Protein AF-A0A1X0QI40-F1 (afdb_monomer_lite)

Structure (mmCIF, N/CA/C/O backbone):
data_AF-A0A1X0QI40-F1
#
_entry.id   AF-A0A1X0QI40-F1
#
loop_
_atom_site.group_PDB
_atom_site.id
_atom_site.type_symbol
_atom_site.label_atom_id
_atom_site.label_alt_id
_atom_site.label_comp_id
_atom_site.label_asym_id
_atom_site.label_entity_id
_atom_site.label_seq_id
_atom_site.pdbx_PDB_ins_code
_atom_site.Cartn_x
_atom_site.Cartn_y
_atom_site.Cartn_z
_atom_site.occupancy
_atom_site.B_iso_or_equiv
_atom_site.auth_seq_id
_atom_site.auth_comp_id
_atom_site.auth_asym_id
_atom_site.auth_atom_id
_atom_site.pdbx_PDB_model_num
ATOM 1 N N . MET A 1 1 ? 35.769 5.465 10.165 1.00 66.44 1 MET A N 1
ATOM 2 C CA . MET A 1 1 ? 35.227 6.789 9.777 1.00 66.44 1 MET A CA 1
ATOM 3 C C . MET A 1 1 ? 34.980 6.889 8.268 1.00 66.44 1 MET A C 1
ATOM 5 O O . MET A 1 1 ? 33.837 7.077 7.880 1.00 66.44 1 MET A O 1
ATOM 9 N N . LEU A 1 2 ? 35.985 6.637 7.415 1.00 62.91 2 LEU A N 1
ATOM 10 C CA . LEU A 1 2 ? 35.843 6.664 5.946 1.00 62.91 2 LEU A CA 1
ATOM 11 C C . LEU A 1 2 ? 34.849 5.619 5.388 1.00 62.91 2 LEU A C 1
ATOM 13 O O . LEU A 1 2 ? 34.075 5.914 4.486 1.00 62.91 2 LEU A O 1
ATOM 17 N N . GLY A 1 3 ? 34.831 4.404 5.951 1.00 69.38 3 GLY A N 1
ATOM 18 C CA . GLY A 1 3 ? 33.911 3.337 5.527 1.00 69.38 3 GLY A CA 1
ATOM 19 C C . GLY A 1 3 ? 32.434 3.652 5.795 1.00 69.38 3 GLY A C 1
ATOM 20 O O . GLY A 1 3 ? 31.580 3.344 4.969 1.00 69.38 3 GLY A O 1
ATOM 21 N N . GLU A 1 4 ? 32.142 4.337 6.903 1.00 65.19 4 GLU A N 1
ATOM 22 C CA . GLU A 1 4 ? 30.790 4.797 7.248 1.00 65.19 4 GLU A CA 1
ATOM 23 C C . GLU A 1 4 ? 30.329 5.885 6.265 1.00 65.19 4 GLU A C 1
ATOM 25 O O . GLU A 1 4 ? 29.226 5.818 5.730 1.00 65.19 4 GLU A O 1
ATOM 30 N N . GLN A 1 5 ? 31.216 6.834 5.940 1.00 66.50 5 GLN A N 1
ATOM 31 C CA . GLN A 1 5 ? 30.963 7.888 4.954 1.00 66.50 5 GLN A CA 1
ATOM 32 C C . GLN A 1 5 ? 30.782 7.324 3.538 1.00 66.50 5 GLN A C 1
ATOM 34 O O . GLN A 1 5 ? 29.842 7.703 2.849 1.00 66.50 5 GLN A O 1
ATOM 39 N N . LEU A 1 6 ? 31.608 6.362 3.115 1.00 71.62 6 LEU A N 1
ATOM 40 C CA . LEU A 1 6 ? 31.451 5.665 1.833 1.00 71.62 6 LEU A CA 1
ATOM 41 C C . LEU A 1 6 ? 30.152 4.853 1.774 1.00 71.62 6 LEU A C 1
ATOM 43 O O . LEU A 1 6 ? 29.499 4.823 0.732 1.00 71.62 6 LEU A O 1
ATOM 47 N N . ARG A 1 7 ? 29.739 4.228 2.885 1.00 65.62 7 ARG A N 1
ATOM 48 C CA . ARG A 1 7 ? 28.447 3.537 2.994 1.00 65.62 7 ARG A CA 1
ATOM 49 C C . ARG A 1 7 ? 27.289 4.520 2.846 1.00 65.62 7 ARG A C 1
ATOM 51 O O . ARG A 1 7 ? 26.380 4.249 2.068 1.00 65.62 7 ARG A O 1
ATOM 58 N N . LEU A 1 8 ? 27.342 5.664 3.526 1.00 63.28 8 LEU A N 1
ATOM 59 C CA . LEU A 1 8 ? 26.334 6.721 3.416 1.00 63.28 8 LEU A CA 1
ATOM 60 C C . LEU A 1 8 ? 26.288 7.324 2.006 1.00 63.28 8 LEU A C 1
ATOM 62 O O . LEU A 1 8 ? 25.198 7.498 1.478 1.00 63.28 8 LEU A O 1
ATOM 66 N N . ILE A 1 9 ? 27.435 7.539 1.352 1.00 66.06 9 ILE A N 1
ATOM 67 C CA . ILE A 1 9 ? 27.518 7.991 -0.049 1.00 66.06 9 ILE A CA 1
ATOM 68 C C . ILE A 1 9 ? 26.959 6.933 -1.013 1.00 66.06 9 ILE A C 1
ATOM 70 O O . ILE A 1 9 ? 26.284 7.263 -1.983 1.00 66.06 9 ILE A O 1
ATOM 74 N N . LYS A 1 10 ? 27.203 5.643 -0.762 1.00 62.44 10 LYS A N 1
ATOM 75 C CA . LYS A 1 10 ? 26.651 4.541 -1.567 1.00 62.44 10 LYS A CA 1
ATOM 76 C C . LYS A 1 10 ? 25.138 4.390 -1.381 1.00 62.44 10 LYS A C 1
ATOM 78 O O . LYS A 1 10 ? 24.454 4.015 -2.327 1.00 62.44 10 LYS A O 1
ATOM 83 N N . LEU A 1 11 ? 24.627 4.682 -0.185 1.00 56.06 11 LEU A N 1
ATOM 84 C CA . LEU A 1 11 ? 23.195 4.704 0.121 1.00 56.06 11 LEU A CA 1
ATOM 85 C C . LEU A 1 11 ? 22.504 5.963 -0.430 1.00 56.06 11 LEU A C 1
ATOM 87 O O . LEU A 1 11 ? 21.361 5.870 -0.866 1.00 56.06 11 LEU A O 1
ATOM 91 N N . SER A 1 12 ? 23.191 7.113 -0.448 1.00 53.22 12 SER A N 1
ATOM 92 C CA . SER A 1 12 ? 22.663 8.392 -0.944 1.00 53.22 12 SER A CA 1
ATOM 93 C C . SER A 1 12 ? 22.796 8.576 -2.456 1.00 53.22 12 SER A C 1
ATOM 95 O O . SER A 1 12 ? 22.048 9.355 -3.046 1.00 53.22 12 SER A O 1
ATOM 97 N N . ARG A 1 13 ? 23.710 7.851 -3.118 1.00 55.53 13 ARG A N 1
ATOM 98 C CA . ARG A 1 13 ? 23.816 7.822 -4.582 1.00 55.53 13 ARG A CA 1
ATOM 99 C C . ARG A 1 13 ? 22.581 7.159 -5.183 1.00 55.53 13 ARG A C 1
ATOM 101 O O . ARG A 1 13 ? 22.540 5.946 -5.378 1.00 55.53 13 ARG A O 1
ATOM 108 N N . GLN A 1 14 ? 21.602 7.984 -5.544 1.00 53.31 14 GLN A N 1
ATOM 109 C CA . GLN A 1 14 ? 20.459 7.539 -6.328 1.00 53.31 14 GLN A CA 1
ATOM 110 C C . GLN A 1 14 ? 20.789 7.247 -7.798 1.00 53.31 14 GLN A C 1
ATOM 112 O O . GLN A 1 14 ? 20.007 6.487 -8.345 1.00 53.31 14 GLN A O 1
ATOM 117 N N . THR A 1 15 ? 21.927 7.698 -8.380 1.00 51.56 15 THR A N 1
ATOM 118 C CA . THR A 1 15 ? 22.672 7.057 -9.513 1.00 51.56 15 THR A CA 1
ATOM 119 C C . THR A 1 15 ? 23.693 7.978 -10.206 1.00 51.56 15 THR A C 1
ATOM 121 O O . THR A 1 15 ? 23.401 9.139 -10.448 1.00 51.56 15 THR A O 1
ATOM 124 N N . HIS A 1 16 ? 24.816 7.403 -10.665 1.00 43.59 16 HIS A N 1
ATOM 125 C CA . HIS A 1 16 ? 25.575 7.846 -11.859 1.00 43.59 16 HIS A CA 1
ATOM 126 C C . HIS A 1 16 ? 25.962 6.660 -12.776 1.00 43.59 16 HIS A C 1
ATOM 128 O O . HIS A 1 16 ? 26.777 6.810 -13.680 1.00 43.59 16 HIS A O 1
ATOM 134 N N . LEU A 1 17 ? 25.419 5.459 -12.543 1.00 44.88 17 LEU A N 1
ATOM 135 C CA . LEU A 1 17 ? 25.698 4.284 -13.372 1.00 44.88 17 LEU A CA 1
ATOM 136 C C . LEU A 1 17 ? 24.504 4.050 -14.296 1.00 44.88 17 LEU A C 1
ATOM 138 O O . LEU A 1 17 ? 23.395 3.843 -13.815 1.00 44.88 17 LEU A O 1
ATOM 142 N N . VAL A 1 18 ? 24.764 4.100 -15.603 1.00 47.62 18 VAL A N 1
ATOM 143 C CA . VAL A 1 18 ? 23.792 4.031 -16.713 1.00 47.62 18 VAL A CA 1
ATOM 144 C C . VAL A 1 18 ? 23.003 2.709 -16.745 1.00 47.62 18 VAL A C 1
ATOM 146 O O . VAL A 1 18 ? 21.940 2.641 -17.347 1.00 47.62 18 VAL A O 1
ATOM 149 N N . HIS A 1 19 ? 23.460 1.675 -16.031 1.00 52.06 19 HIS A N 1
ATOM 150 C CA . HIS A 1 19 ? 22.766 0.394 -15.914 1.00 52.06 19 HIS A CA 1
ATOM 151 C C . HIS A 1 19 ? 22.646 -0.017 -14.447 1.00 52.06 19 HIS A C 1
ATOM 153 O O . HIS A 1 19 ? 23.581 -0.561 -13.853 1.00 52.06 19 HIS A O 1
ATOM 159 N N . LYS A 1 20 ? 21.491 0.253 -13.835 1.00 63.56 20 LYS A N 1
ATOM 160 C CA . LYS A 1 20 ? 21.160 -0.286 -12.517 1.00 63.56 20 LYS A CA 1
ATOM 161 C C . LYS A 1 20 ? 20.420 -1.608 -12.693 1.00 63.56 20 LYS A C 1
ATOM 163 O O . LYS A 1 20 ? 19.364 -1.646 -13.307 1.00 63.56 20 LYS A O 1
ATOM 168 N N . LYS A 1 21 ? 20.957 -2.684 -12.111 1.00 70.62 21 LYS A N 1
ATOM 169 C CA . LYS A 1 21 ? 20.225 -3.949 -11.980 1.00 70.62 21 LYS A CA 1
ATOM 170 C C . LYS A 1 21 ? 19.041 -3.741 -11.029 1.00 70.62 21 LYS A C 1
ATOM 172 O O . LYS A 1 21 ? 19.246 -3.253 -9.911 1.00 70.62 21 LYS A O 1
ATOM 177 N N . SER A 1 22 ? 17.837 -4.097 -11.472 1.00 80.00 22 SER A N 1
ATOM 178 C CA . SER A 1 22 ? 16.624 -4.077 -10.650 1.00 80.00 22 SER A CA 1
ATOM 179 C C . SER A 1 22 ? 16.834 -4.888 -9.368 1.00 80.00 22 SER A C 1
ATOM 181 O O . SER A 1 22 ? 17.469 -5.945 -9.374 1.00 80.00 22 SER A O 1
ATOM 183 N N . ARG A 1 23 ? 16.350 -4.370 -8.237 1.00 83.75 23 ARG A N 1
ATOM 184 C CA . ARG A 1 23 ? 16.487 -5.006 -6.914 1.00 83.75 23 ARG A CA 1
ATOM 185 C C . ARG A 1 23 ? 15.523 -6.169 -6.731 1.00 83.75 23 ARG A C 1
ATOM 187 O O . ARG A 1 23 ? 15.765 -7.042 -5.897 1.00 83.75 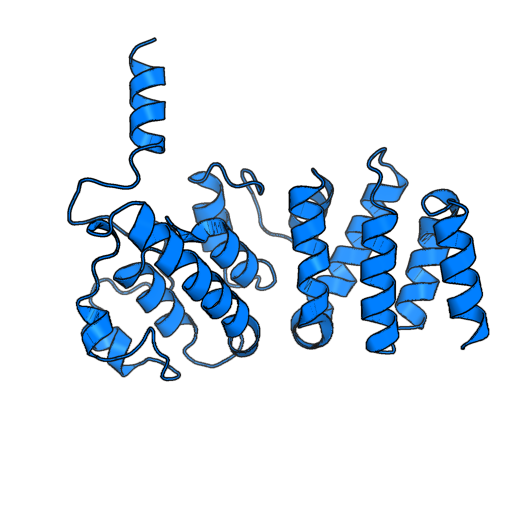23 ARG A O 1
ATOM 194 N N . ILE A 1 24 ? 14.426 -6.133 -7.472 1.00 90.50 24 ILE A N 1
ATOM 195 C CA . ILE A 1 24 ? 13.390 -7.151 -7.509 1.00 90.50 24 ILE A CA 1
ATOM 196 C C . ILE A 1 24 ? 13.012 -7.438 -8.959 1.00 90.50 24 ILE A C 1
ATOM 198 O O . ILE A 1 24 ? 13.251 -6.605 -9.833 1.00 90.50 24 ILE A O 1
ATOM 202 N N . THR A 1 25 ? 12.402 -8.596 -9.168 1.00 91.88 25 THR A N 1
ATOM 203 C CA . THR A 1 25 ? 11.789 -9.021 -10.424 1.00 91.88 25 THR A CA 1
ATOM 204 C C . THR A 1 25 ? 10.473 -9.720 -10.088 1.00 91.88 25 THR A C 1
ATOM 206 O O . THR A 1 25 ? 10.397 -10.477 -9.120 1.00 91.88 25 THR A O 1
ATOM 209 N N . PHE A 1 26 ? 9.430 -9.416 -10.847 1.00 93.38 26 PHE A N 1
ATOM 210 C CA . PHE A 1 26 ? 8.124 -10.070 -10.828 1.00 93.38 26 PHE A CA 1
ATOM 211 C C . PHE A 1 26 ? 8.063 -11.240 -11.815 1.00 93.38 26 PHE A C 1
ATOM 213 O O . PHE A 1 26 ? 7.240 -12.132 -11.645 1.00 93.38 26 PHE A O 1
ATOM 220 N N . ILE A 1 27 ? 8.940 -11.247 -12.825 1.00 91.00 27 ILE A N 1
ATOM 221 C CA . ILE A 1 27 ? 9.043 -12.299 -13.842 1.00 91.00 27 ILE A CA 1
ATOM 222 C C . ILE A 1 27 ? 10.450 -12.896 -13.783 1.00 91.00 27 ILE A C 1
ATOM 224 O O . ILE A 1 27 ? 11.440 -12.179 -13.907 1.00 91.00 27 ILE A O 1
ATOM 228 N N . GLU A 1 28 ? 10.542 -14.213 -13.597 1.00 78.25 28 GLU A N 1
ATOM 229 C CA . GLU A 1 28 ? 11.803 -14.946 -13.385 1.00 78.25 28 GLU A CA 1
ATOM 230 C C . GLU A 1 28 ? 12.552 -15.306 -14.684 1.00 78.25 28 GLU A C 1
ATOM 232 O O . GLU A 1 28 ? 13.355 -16.234 -14.703 1.00 78.25 28 GLU A O 1
ATOM 237 N N . SER A 1 29 ? 12.305 -14.583 -15.779 1.00 77.25 29 SER A N 1
ATOM 238 C CA . SER A 1 29 ? 12.976 -14.811 -17.062 1.00 77.25 29 SER A CA 1
ATOM 239 C C . SER A 1 29 ? 13.905 -13.652 -17.414 1.00 77.25 29 SER A C 1
ATOM 241 O O . SER A 1 29 ? 13.471 -12.504 -17.572 1.00 77.25 29 SER A O 1
ATOM 243 N N . ASP A 1 30 ? 15.191 -13.976 -17.554 1.00 66.00 30 ASP A N 1
ATOM 244 C CA . ASP A 1 30 ? 16.240 -13.043 -17.973 1.00 66.00 30 ASP A CA 1
ATOM 245 C C . ASP A 1 30 ? 16.123 -12.666 -19.466 1.00 66.00 30 ASP A C 1
ATOM 247 O O . ASP A 1 30 ? 16.606 -11.607 -19.868 1.00 66.00 30 ASP A O 1
ATOM 251 N N . ASP A 1 31 ? 15.419 -13.473 -20.269 1.00 74.62 31 ASP A N 1
ATOM 252 C CA . ASP A 1 31 ? 15.284 -13.291 -21.725 1.00 74.62 31 ASP A CA 1
ATOM 253 C C . ASP A 1 31 ? 14.158 -12.324 -22.123 1.00 74.62 31 ASP A C 1
ATOM 255 O O . ASP A 1 31 ? 13.990 -11.973 -23.294 1.00 74.62 31 ASP A O 1
ATOM 259 N N . VAL A 1 32 ? 13.352 -11.878 -21.160 1.00 81.81 32 VAL A N 1
ATOM 260 C CA . VAL A 1 32 ? 12.235 -10.973 -21.427 1.00 81.81 32 VAL A CA 1
ATOM 261 C C . VAL A 1 32 ? 12.764 -9.548 -21.600 1.00 81.81 32 VAL A C 1
ATOM 263 O O . VAL A 1 32 ? 13.202 -8.922 -20.636 1.00 81.81 32 VAL A O 1
ATOM 266 N N . THR A 1 33 ? 12.716 -9.006 -22.819 1.00 87.19 33 THR A N 1
ATOM 267 C CA . THR A 1 33 ? 13.105 -7.611 -23.090 1.00 87.19 33 THR A CA 1
ATOM 268 C C . THR A 1 33 ? 12.001 -6.622 -22.700 1.00 87.19 33 THR A C 1
ATOM 270 O O . THR A 1 33 ? 10.862 -7.008 -22.433 1.00 87.19 33 THR A O 1
ATOM 273 N N . IL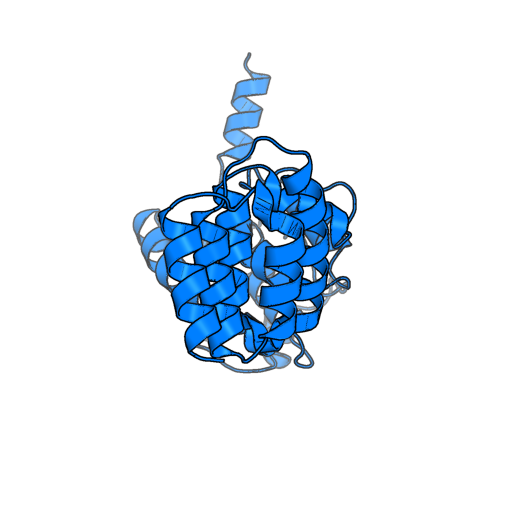E A 1 34 ? 12.319 -5.321 -22.665 1.00 88.88 34 ILE A N 1
ATOM 274 C CA . ILE A 1 34 ? 11.322 -4.274 -22.374 1.00 88.88 34 ILE A CA 1
ATOM 275 C C . ILE A 1 34 ? 10.254 -4.231 -23.476 1.00 88.88 34 ILE A C 1
ATOM 277 O O . ILE A 1 34 ? 9.078 -4.036 -23.183 1.00 88.88 34 ILE A O 1
ATOM 281 N N . GLU A 1 35 ? 10.644 -4.457 -24.729 1.00 89.38 35 GLU A N 1
ATOM 282 C CA . GLU A 1 35 ? 9.740 -4.540 -25.877 1.00 89.38 35 GLU A CA 1
ATOM 283 C C . GLU A 1 35 ? 8.789 -5.731 -25.747 1.00 89.38 35 GLU A C 1
ATOM 285 O O . GLU A 1 35 ? 7.597 -5.590 -26.005 1.00 89.38 35 GLU A O 1
ATOM 290 N N . THR A 1 36 ? 9.287 -6.880 -25.283 1.00 88.56 36 THR A N 1
ATOM 291 C CA . THR A 1 36 ? 8.440 -8.038 -24.986 1.00 88.56 36 THR A CA 1
ATOM 292 C C . THR A 1 36 ? 7.473 -7.719 -23.847 1.00 88.56 36 THR A C 1
ATOM 294 O O . THR A 1 36 ? 6.277 -7.933 -24.002 1.00 88.56 36 THR A O 1
ATOM 297 N N . LEU A 1 37 ? 7.937 -7.129 -22.733 1.00 90.12 37 LEU A N 1
ATOM 298 C CA . LEU A 1 37 ? 7.046 -6.703 -21.638 1.00 90.12 37 LEU A CA 1
ATOM 299 C C . LEU A 1 37 ? 5.949 -5.763 -22.128 1.00 90.12 37 LEU A C 1
ATOM 301 O O . LEU A 1 37 ? 4.802 -5.905 -21.717 1.00 90.12 37 LEU A O 1
ATOM 305 N N . TYR A 1 38 ? 6.304 -4.828 -23.011 1.00 91.31 38 TYR A N 1
ATOM 306 C CA . TYR A 1 38 ? 5.376 -3.866 -23.588 1.00 91.31 38 TYR A CA 1
ATOM 307 C C . TYR A 1 38 ? 4.215 -4.544 -24.334 1.00 91.31 38 TYR A C 1
ATOM 309 O O . TYR A 1 38 ? 3.076 -4.097 -24.224 1.00 91.31 38 TYR A O 1
ATOM 317 N N . GLN A 1 39 ? 4.483 -5.643 -25.046 1.00 90.88 39 GLN A N 1
ATOM 318 C CA . GLN A 1 39 ? 3.464 -6.403 -25.781 1.00 90.88 39 GLN A CA 1
ATOM 319 C C . GLN A 1 39 ? 2.483 -7.149 -24.865 1.00 90.88 39 GLN A C 1
ATOM 321 O O . GLN A 1 39 ? 1.350 -7.394 -25.270 1.00 90.88 39 GLN A O 1
ATOM 326 N N . PHE A 1 40 ? 2.899 -7.486 -23.641 1.00 91.75 40 PHE A N 1
ATOM 327 C CA . PHE A 1 40 ? 2.086 -8.213 -22.657 1.00 91.75 40 PHE A CA 1
ATOM 328 C C . PHE A 1 40 ? 1.455 -7.303 -21.597 1.00 91.75 40 PHE A C 1
ATOM 330 O O . PHE A 1 40 ? 0.965 -7.788 -20.576 1.00 91.75 40 PHE A O 1
ATOM 337 N N . LEU A 1 41 ? 1.473 -5.981 -21.796 1.00 93.44 41 LEU A N 1
ATOM 338 C CA . LEU A 1 41 ? 0.872 -5.073 -20.829 1.00 93.44 41 LEU A CA 1
ATOM 339 C C . LEU A 1 41 ? -0.650 -5.269 -20.778 1.00 93.44 41 LEU A C 1
ATOM 341 O O . LEU A 1 41 ? -1.305 -5.219 -21.818 1.00 93.44 41 LEU A O 1
ATOM 345 N N . PRO A 1 42 ? -1.232 -5.417 -19.575 1.00 92.44 42 PRO A N 1
ATOM 346 C CA . PRO A 1 42 ? -2.659 -5.694 -19.426 1.00 92.44 42 PRO A CA 1
ATOM 347 C C . PRO A 1 42 ? -3.538 -4.502 -19.829 1.00 92.44 42 PRO A C 1
ATOM 349 O O . PRO A 1 42 ? -4.719 -4.670 -20.124 1.00 92.44 42 PRO A O 1
ATOM 352 N N . PHE A 1 43 ? -2.982 -3.284 -19.828 1.00 92.19 43 PHE A N 1
ATOM 353 C CA . PHE A 1 43 ? -3.672 -2.066 -20.243 1.00 92.19 43 PHE A CA 1
ATOM 354 C C . PHE A 1 43 ? -2.704 -0.918 -20.558 1.00 92.19 43 PHE A C 1
ATOM 356 O O . PHE A 1 43 ? -1.573 -0.837 -20.063 1.00 92.19 43 PHE A O 1
ATOM 363 N N . GLU A 1 44 ? -3.189 0.029 -21.360 1.00 91.50 44 GLU A N 1
ATOM 364 C CA . GLU A 1 44 ? -2.465 1.250 -21.695 1.00 91.50 44 GLU A CA 1
ATOM 365 C C . GLU A 1 44 ? -2.653 2.365 -20.656 1.00 91.50 44 GLU A C 1
ATOM 367 O O . GLU A 1 44 ? -3.677 2.505 -19.988 1.00 91.50 44 GLU A O 1
ATOM 372 N N . SER A 1 45 ? -1.641 3.219 -20.549 1.00 92.81 45 SER A N 1
ATOM 373 C CA . SER A 1 45 ? -1.600 4.394 -19.689 1.00 92.81 45 SER A CA 1
ATOM 374 C C . SER A 1 45 ? -0.643 5.430 -20.276 1.00 92.81 45 SER A C 1
ATOM 376 O O . SER A 1 45 ? 0.130 5.165 -21.197 1.00 92.81 45 SER A O 1
ATOM 378 N N . GLN A 1 46 ? -0.605 6.629 -19.693 1.00 93.00 46 GLN A N 1
ATOM 379 C CA . GLN A 1 46 ? 0.404 7.629 -20.063 1.00 93.00 46 GLN A CA 1
ATOM 380 C C . GLN A 1 46 ? 1.856 7.177 -19.804 1.00 93.00 46 GLN A C 1
ATOM 382 O O . GLN A 1 46 ? 2.771 7.754 -20.390 1.00 93.00 46 GLN A O 1
ATOM 387 N N . TYR A 1 47 ? 2.060 6.166 -18.951 1.00 95.00 47 TYR A N 1
ATOM 388 C CA . TYR A 1 47 ? 3.370 5.604 -18.608 1.00 95.00 47 TYR A CA 1
ATOM 389 C C . TYR A 1 47 ? 3.691 4.324 -19.389 1.00 95.00 47 TYR A C 1
ATOM 391 O O . TYR A 1 47 ? 4.811 3.832 -19.341 1.00 95.00 47 TYR A O 1
ATOM 399 N N . THR A 1 48 ? 2.749 3.826 -20.180 1.00 94.00 48 THR A N 1
ATOM 400 C CA . THR A 1 48 ? 2.908 2.634 -21.017 1.00 94.00 48 THR A CA 1
ATOM 401 C C . THR A 1 48 ? 2.623 2.965 -22.479 1.00 94.00 48 THR A C 1
ATOM 403 O O . THR A 1 48 ? 1.981 2.214 -23.199 1.00 94.00 48 THR A O 1
ATOM 406 N N . ARG A 1 49 ? 3.088 4.133 -22.940 1.00 93.12 49 ARG A N 1
ATOM 407 C CA . ARG A 1 49 ? 3.089 4.490 -24.368 1.00 93.12 49 ARG A CA 1
ATOM 408 C C . ARG A 1 49 ? 4.376 3.979 -25.021 1.00 93.12 49 ARG A C 1
ATOM 410 O O . ARG A 1 49 ? 5.375 3.889 -24.315 1.00 93.12 49 ARG A O 1
ATOM 417 N N . PRO A 1 50 ? 4.439 3.790 -26.350 1.00 91.25 50 PRO A N 1
ATOM 418 C CA . PRO A 1 50 ? 5.660 3.315 -27.013 1.00 91.25 50 PRO A CA 1
ATOM 419 C C . PRO A 1 50 ? 6.899 4.163 -26.683 1.00 91.25 50 PRO A C 1
ATOM 421 O O . PRO A 1 50 ? 7.972 3.648 -26.392 1.00 91.25 50 PRO A O 1
ATOM 424 N N . LYS A 1 51 ? 6.733 5.492 -26.611 1.00 91.69 51 LYS A N 1
ATOM 425 C CA . LYS A 1 51 ? 7.812 6.421 -26.233 1.00 91.69 51 LYS A CA 1
ATOM 426 C C . LYS A 1 51 ? 8.356 6.220 -24.813 1.00 91.69 51 LYS A C 1
ATOM 428 O O . LYS A 1 51 ? 9.456 6.676 -24.524 1.00 91.69 51 LYS A O 1
ATOM 433 N N . SER A 1 52 ? 7.578 5.604 -23.923 1.00 92.75 52 SER A N 1
ATOM 434 C CA . SER A 1 52 ? 7.972 5.361 -22.536 1.00 92.75 52 SER A CA 1
ATOM 435 C C . SER A 1 52 ? 9.080 4.322 -22.423 1.00 92.75 52 SER A C 1
ATOM 437 O O . SER A 1 52 ? 9.834 4.389 -21.463 1.00 92.75 52 SER A O 1
ATOM 439 N N . ILE A 1 53 ? 9.219 3.420 -23.399 1.00 89.38 53 ILE A N 1
ATOM 440 C CA . ILE A 1 53 ? 10.269 2.387 -23.428 1.00 89.38 53 ILE A CA 1
ATOM 441 C C . ILE A 1 53 ? 11.666 3.019 -23.352 1.00 89.38 53 ILE A C 1
ATOM 443 O O . ILE A 1 53 ? 12.561 2.491 -22.703 1.00 89.38 53 ILE A O 1
ATOM 447 N N . TYR A 1 54 ? 11.834 4.191 -23.966 1.00 88.62 54 TYR A N 1
ATOM 448 C CA . TYR A 1 54 ? 13.102 4.923 -24.016 1.00 88.62 54 TYR A CA 1
ATOM 449 C C . TYR A 1 54 ? 13.271 5.932 -22.873 1.00 88.62 54 TYR A C 1
ATOM 451 O O . TYR A 1 54 ? 14.192 6.752 -22.899 1.00 88.62 54 TYR A O 1
ATOM 459 N N . PHE A 1 55 ? 12.361 5.940 -21.897 1.00 91.12 55 PHE A N 1
ATOM 460 C CA . PHE A 1 55 ? 12.439 6.856 -20.771 1.00 91.12 55 PHE A CA 1
ATOM 461 C C . PHE A 1 55 ? 13.576 6.454 -19.831 1.00 91.12 55 PHE A C 1
ATOM 463 O O . PHE A 1 55 ? 13.602 5.340 -19.321 1.00 91.12 55 PHE A O 1
ATOM 470 N N . ASP A 1 56 ? 14.479 7.393 -19.549 1.00 89.19 56 ASP A N 1
ATOM 471 C CA . ASP A 1 56 ? 15.573 7.195 -18.601 1.00 89.19 56 ASP A CA 1
ATOM 472 C C . ASP A 1 56 ? 15.405 8.141 -17.408 1.00 89.19 56 ASP A C 1
ATOM 474 O O . ASP A 1 56 ? 15.771 9.321 -17.451 1.00 89.19 56 ASP A O 1
ATOM 478 N N . ARG A 1 57 ? 14.845 7.605 -16.318 1.00 90.75 57 ARG A N 1
ATOM 479 C CA . ARG A 1 57 ? 14.600 8.364 -15.084 1.00 90.75 57 ARG A CA 1
ATOM 480 C C . ARG A 1 57 ? 15.887 8.902 -14.456 1.00 90.75 57 ARG A C 1
ATOM 482 O O . ARG A 1 57 ? 15.853 9.925 -13.781 1.00 90.75 57 ARG A O 1
ATOM 489 N N . HIS A 1 58 ? 17.025 8.249 -14.690 1.00 87.12 58 HIS A N 1
ATOM 490 C CA . HIS A 1 58 ? 18.307 8.629 -14.097 1.00 87.12 58 HIS A CA 1
ATOM 491 C C . HIS A 1 58 ? 18.910 9.891 -14.724 1.00 87.12 58 HIS A C 1
ATOM 493 O O . HIS A 1 58 ? 19.836 10.469 -14.154 1.00 87.12 58 HIS A O 1
ATOM 499 N N . ARG A 1 59 ? 18.384 10.335 -15.873 1.00 89.38 59 ARG A N 1
ATOM 500 C CA . ARG A 1 59 ? 18.790 11.583 -16.538 1.00 89.38 59 ARG A CA 1
ATOM 501 C C . ARG A 1 59 ? 18.013 12.807 -16.074 1.00 89.38 59 ARG A C 1
ATOM 503 O O . ARG A 1 59 ? 18.374 13.916 -16.457 1.00 89.38 59 ARG A O 1
ATOM 510 N N . LEU A 1 60 ? 16.957 12.625 -15.283 1.00 89.94 60 LEU A N 1
ATOM 511 C CA . LEU A 1 60 ? 16.176 13.744 -14.779 1.00 89.94 60 LEU A CA 1
ATOM 512 C C . LEU A 1 60 ? 16.985 14.543 -13.759 1.00 89.94 60 LEU A C 1
ATOM 514 O O . LEU A 1 60 ? 17.614 13.990 -12.855 1.00 89.94 60 LEU A O 1
ATOM 518 N N . SER A 1 61 ? 16.904 15.866 -13.854 1.00 91.94 61 SER A N 1
ATOM 519 C CA . SER A 1 61 ? 17.300 16.737 -12.751 1.00 91.94 61 SER A CA 1
ATOM 520 C C . SER A 1 61 ? 16.387 16.525 -11.537 1.00 91.94 61 SER A C 1
ATOM 522 O O . SER A 1 61 ? 15.259 16.043 -11.651 1.00 91.94 61 SER A O 1
ATOM 524 N N . LEU A 1 62 ? 16.826 16.960 -10.352 1.00 90.94 62 LEU A N 1
ATOM 525 C CA . LEU A 1 62 ? 16.026 16.854 -9.122 1.00 90.94 62 LEU A CA 1
ATOM 526 C C . LEU A 1 62 ? 14.649 17.532 -9.240 1.00 90.94 62 LEU A C 1
ATOM 528 O O . LEU A 1 62 ? 13.657 17.036 -8.703 1.00 90.94 62 LEU A O 1
ATOM 532 N N . ALA A 1 63 ? 14.572 18.661 -9.951 1.00 94.25 63 ALA A N 1
ATOM 533 C CA . ALA A 1 63 ? 13.321 19.383 -10.157 1.00 94.25 63 ALA A CA 1
ATOM 534 C C . ALA A 1 63 ? 12.368 18.629 -11.100 1.00 94.25 63 ALA A C 1
ATOM 536 O O . ALA A 1 63 ? 11.162 18.571 -10.845 1.00 94.25 63 ALA A O 1
ATOM 537 N N . GLU A 1 64 ? 12.897 18.037 -12.173 1.00 95.31 64 GLU A N 1
ATOM 538 C CA . GLU A 1 64 ? 12.121 17.212 -13.103 1.00 95.31 64 GLU A CA 1
ATOM 539 C C . GLU A 1 64 ? 11.639 15.927 -12.438 1.00 95.31 64 GLU A C 1
ATOM 541 O O . GLU A 1 64 ? 10.462 15.593 -12.558 1.00 95.31 64 GLU A O 1
ATOM 546 N N . GLU A 1 65 ? 12.507 15.263 -11.673 1.00 94.56 65 GLU A N 1
ATOM 547 C CA . GLU A 1 65 ? 12.166 14.070 -10.903 1.00 94.56 65 GLU A CA 1
ATOM 548 C C . GLU A 1 65 ? 11.062 14.372 -9.885 1.00 94.56 65 GLU A C 1
ATOM 550 O O . GLU A 1 65 ? 10.070 13.655 -9.830 1.00 94.56 65 GLU A O 1
ATOM 555 N N . SER A 1 66 ? 11.148 15.479 -9.140 1.00 93.94 66 SER A N 1
ATOM 556 C CA . SER A 1 66 ? 10.088 15.882 -8.203 1.00 93.94 66 SER A CA 1
ATOM 557 C C . SER A 1 66 ? 8.735 16.085 -8.906 1.00 93.94 66 SER A C 1
ATOM 559 O O . SER A 1 66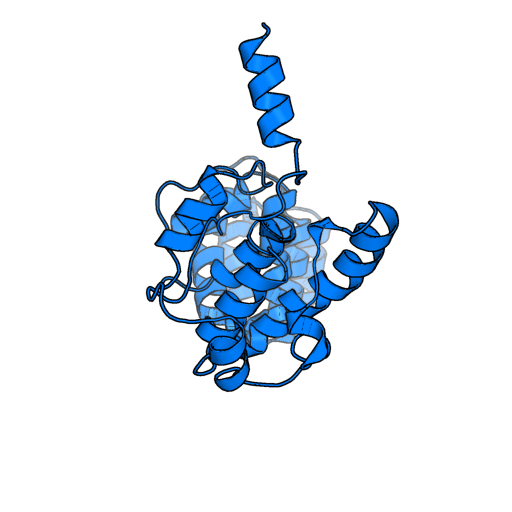 ? 7.702 15.554 -8.476 1.00 93.94 66 SER A O 1
ATOM 561 N N . ARG A 1 67 ? 8.731 16.786 -10.051 1.00 95.06 67 ARG A N 1
ATOM 562 C CA . ARG A 1 67 ? 7.520 17.002 -10.863 1.00 95.06 67 ARG A CA 1
ATOM 563 C C . ARG A 1 67 ? 6.965 15.692 -11.416 1.00 95.06 67 ARG A C 1
ATOM 565 O O . ARG A 1 67 ? 5.758 15.464 -11.314 1.00 95.06 67 ARG A O 1
ATOM 572 N N . PHE A 1 68 ? 7.821 14.839 -11.973 1.00 95.81 68 PHE A N 1
ATOM 573 C CA . PHE A 1 68 ? 7.455 13.519 -12.483 1.00 95.81 68 PHE A CA 1
ATOM 574 C C . PHE A 1 68 ? 6.840 12.666 -11.370 1.00 95.81 68 PHE A C 1
ATOM 576 O O . PHE A 1 68 ? 5.707 12.191 -11.501 1.00 95.81 68 PHE A O 1
ATOM 583 N N . ASN A 1 69 ? 7.539 12.561 -10.240 1.00 95.00 69 ASN A N 1
ATOM 584 C CA . ASN A 1 69 ? 7.168 11.709 -9.122 1.00 95.00 69 ASN A CA 1
ATOM 585 C C . ASN A 1 69 ? 5.816 12.113 -8.517 1.00 95.00 69 ASN A C 1
ATOM 587 O O . ASN A 1 69 ? 5.009 11.252 -8.182 1.00 95.00 69 ASN A O 1
ATOM 591 N N . SER A 1 70 ? 5.504 13.413 -8.457 1.00 94.00 70 SER A N 1
ATOM 592 C CA . SER A 1 70 ? 4.204 13.893 -7.960 1.00 94.00 70 SER A CA 1
ATOM 593 C C . SER A 1 70 ? 2.998 13.305 -8.716 1.00 94.00 70 SER A C 1
ATOM 595 O O . SER A 1 70 ? 1.968 12.997 -8.112 1.00 94.00 70 SER A O 1
ATOM 597 N N . LYS A 1 71 ? 3.124 13.117 -10.037 1.00 95.38 71 LYS A N 1
ATOM 598 C CA . LYS A 1 71 ? 2.087 12.516 -10.890 1.00 95.38 71 LYS A CA 1
ATOM 599 C C . LYS A 1 71 ? 2.179 10.995 -10.876 1.00 95.38 71 LYS A C 1
ATOM 601 O O . LYS A 1 71 ? 1.161 10.313 -10.793 1.00 95.38 71 LYS A O 1
ATOM 606 N N . PHE A 1 72 ? 3.401 10.478 -10.904 1.00 97.12 72 PHE A N 1
ATOM 607 C CA . PHE A 1 72 ? 3.664 9.051 -10.981 1.00 97.12 72 PHE A CA 1
ATOM 608 C C . PHE A 1 72 ? 3.221 8.303 -9.716 1.00 97.12 72 PHE A C 1
ATOM 610 O O . PHE A 1 72 ? 2.603 7.250 -9.821 1.00 97.12 72 PHE A O 1
ATOM 617 N N . ARG A 1 73 ? 3.393 8.888 -8.521 1.00 95.44 73 ARG A N 1
ATOM 618 C CA . ARG A 1 73 ? 2.862 8.327 -7.263 1.00 95.44 73 ARG A CA 1
ATOM 619 C C . ARG A 1 73 ? 1.347 8.129 -7.302 1.00 95.44 73 ARG A C 1
ATOM 621 O O . ARG A 1 73 ? 0.848 7.100 -6.861 1.00 95.44 73 ARG A O 1
ATOM 628 N N . LYS A 1 74 ? 0.609 9.098 -7.857 1.00 94.69 74 LYS A N 1
ATOM 629 C CA . LYS A 1 74 ? -0.853 8.996 -8.011 1.00 94.69 74 LYS A CA 1
ATOM 630 C C . LYS A 1 74 ? -1.232 7.859 -8.953 1.00 94.69 74 LYS A C 1
ATOM 632 O O . LYS A 1 74 ? -2.185 7.140 -8.680 1.00 94.69 74 LYS A O 1
ATOM 637 N N . TYR A 1 75 ? -0.468 7.686 -10.028 1.00 96.62 75 TYR A N 1
ATOM 638 C CA . TYR A 1 75 ? -0.650 6.564 -10.938 1.00 96.62 75 TYR A CA 1
ATOM 639 C C . TYR A 1 75 ? -0.376 5.223 -10.262 1.00 96.62 75 TYR A C 1
ATOM 641 O O . TYR A 1 75 ? -1.233 4.351 -10.336 1.00 96.62 75 TYR A O 1
ATOM 649 N N . LEU A 1 76 ? 0.735 5.076 -9.533 1.00 97.25 76 LEU A N 1
ATOM 650 C CA . LEU A 1 76 ? 1.020 3.843 -8.796 1.00 97.25 76 LEU A CA 1
ATOM 651 C C . LEU A 1 76 ? -0.132 3.490 -7.853 1.00 97.25 76 LEU A C 1
ATOM 653 O O . LEU A 1 76 ? -0.634 2.379 -7.907 1.00 97.25 76 LEU A O 1
ATOM 657 N N . LEU A 1 77 ? -0.633 4.448 -7.070 1.00 94.38 77 LEU A N 1
ATOM 658 C CA . LEU A 1 77 ? -1.782 4.207 -6.190 1.00 94.38 77 LEU A CA 1
ATOM 659 C C . LEU A 1 77 ? -3.067 3.853 -6.952 1.00 94.38 77 LEU A C 1
ATOM 661 O O . LEU A 1 77 ? -3.887 3.097 -6.444 1.00 94.38 77 LEU A O 1
ATOM 665 N N . SER A 1 78 ? -3.254 4.359 -8.172 1.00 94.62 78 SER A N 1
ATOM 666 C CA . SER A 1 78 ? -4.416 3.992 -8.988 1.00 94.62 78 SER A CA 1
ATOM 667 C C . SER A 1 78 ? -4.415 2.516 -9.400 1.00 94.62 78 SER A C 1
ATOM 669 O O . SER A 1 78 ? -5.495 1.944 -9.548 1.00 94.62 78 SER A O 1
ATOM 671 N N . LEU A 1 79 ? -3.235 1.881 -9.475 1.00 96.62 79 LEU A N 1
ATOM 672 C CA . LEU A 1 79 ? -3.084 0.465 -9.832 1.00 96.62 79 LEU A CA 1
ATOM 673 C C . LEU A 1 79 ? -3.662 -0.490 -8.788 1.00 96.62 79 LEU A C 1
ATOM 675 O O . LEU A 1 79 ? -3.866 -1.655 -9.102 1.00 96.62 79 LEU A O 1
ATOM 679 N N . ILE A 1 80 ? -3.982 -0.018 -7.578 1.00 95.62 80 ILE A N 1
ATOM 680 C CA . ILE A 1 80 ? -4.634 -0.822 -6.530 1.00 95.62 80 ILE A CA 1
ATOM 681 C C . ILE A 1 80 ? -5.858 -1.564 -7.067 1.00 95.62 80 ILE A C 1
ATOM 683 O O . ILE A 1 80 ? -6.075 -2.726 -6.732 1.00 95.62 80 ILE A O 1
ATOM 687 N N . LYS A 1 81 ? -6.632 -0.903 -7.934 1.00 94.25 81 LYS A N 1
ATOM 688 C CA . LYS A 1 81 ? -7.847 -1.463 -8.535 1.00 94.25 81 LYS A CA 1
ATOM 689 C C . LYS A 1 81 ? -7.570 -2.631 -9.481 1.00 94.25 81 LYS A C 1
ATOM 691 O O . LYS A 1 81 ? -8.464 -3.436 -9.687 1.00 94.25 81 LYS A O 1
ATOM 696 N N . ASN A 1 82 ? -6.350 -2.720 -10.001 1.00 95.38 82 ASN A N 1
ATOM 697 C CA . ASN A 1 82 ? -5.913 -3.690 -10.999 1.00 95.38 82 ASN A CA 1
ATOM 698 C C . ASN A 1 82 ? -4.959 -4.744 -10.419 1.00 95.38 82 ASN A C 1
ATOM 700 O O . ASN A 1 82 ? -4.458 -5.591 -11.146 1.00 95.38 82 ASN A O 1
ATOM 704 N N . MET A 1 83 ? -4.673 -4.715 -9.112 1.00 95.06 83 MET A N 1
ATOM 705 C CA . MET A 1 83 ? -3.693 -5.626 -8.501 1.00 95.06 83 MET A CA 1
ATOM 706 C C . MET A 1 83 ? -4.088 -7.112 -8.557 1.00 95.06 83 MET A C 1
ATOM 708 O O . MET A 1 83 ? -3.237 -7.978 -8.339 1.00 95.06 83 MET A O 1
ATOM 712 N N . ASN A 1 84 ? -5.362 -7.400 -8.836 1.00 92.81 84 ASN A N 1
ATOM 713 C CA . ASN A 1 84 ? -5.885 -8.748 -9.057 1.00 92.81 84 ASN A CA 1
ATOM 714 C C . ASN A 1 84 ? -6.065 -9.094 -10.543 1.00 92.81 84 ASN A C 1
ATOM 716 O O . ASN A 1 84 ? -6.441 -10.227 -10.836 1.00 92.81 84 ASN A O 1
ATOM 720 N N . ASP A 1 85 ? -5.829 -8.150 -11.456 1.00 94.75 85 ASP A N 1
ATOM 721 C CA . ASP A 1 85 ? -6.018 -8.379 -12.885 1.00 94.75 85 ASP A CA 1
ATOM 722 C C . ASP A 1 85 ? -4.928 -9.313 -13.416 1.00 94.75 85 ASP A C 1
ATOM 724 O O . ASP A 1 85 ? -3.773 -9.282 -12.975 1.00 94.75 85 ASP A O 1
ATOM 728 N N . GLU A 1 86 ? -5.297 -10.140 -14.390 1.00 92.38 86 GLU A N 1
ATOM 729 C CA . GLU A 1 86 ? -4.344 -10.999 -15.078 1.00 92.38 86 GLU A CA 1
ATOM 730 C C . GLU A 1 86 ? -3.289 -10.148 -15.798 1.00 92.38 86 GLU A C 1
ATOM 732 O O . GLU A 1 86 ? -3.596 -9.160 -16.464 1.00 92.38 86 GLU A O 1
ATOM 737 N N . GLY A 1 87 ? -2.021 -10.521 -15.636 1.00 91.75 87 GLY A N 1
ATOM 738 C CA . GLY A 1 87 ? -0.898 -9.840 -16.270 1.00 91.75 87 GLY A CA 1
ATOM 739 C C . GLY A 1 87 ? -0.415 -8.574 -15.557 1.00 91.75 87 GLY A C 1
ATOM 740 O O . GLY A 1 87 ? 0.489 -7.899 -16.058 1.00 91.75 87 GLY A O 1
ATOM 741 N N . ILE A 1 88 ? -0.938 -8.258 -14.366 1.00 96.00 88 ILE A N 1
ATOM 742 C CA . ILE A 1 88 ? -0.430 -7.143 -13.556 1.00 96.00 88 ILE A CA 1
ATOM 743 C C . ILE A 1 88 ? 1.075 -7.266 -13.273 1.00 96.00 88 ILE A C 1
ATOM 745 O O . ILE A 1 88 ? 1.779 -6.258 -13.224 1.00 96.00 88 ILE A O 1
ATOM 749 N N . GLU A 1 89 ? 1.602 -8.484 -13.151 1.00 95.69 89 GLU A N 1
ATOM 750 C CA . GLU A 1 89 ? 3.027 -8.748 -12.959 1.00 95.69 89 GLU A CA 1
ATOM 751 C C . GLU A 1 89 ? 3.879 -8.238 -14.130 1.00 95.69 89 GLU A C 1
ATOM 753 O O . GLU A 1 89 ? 4.955 -7.693 -13.886 1.00 95.69 89 GLU A O 1
ATOM 758 N N . TYR A 1 90 ? 3.394 -8.318 -15.377 1.00 95.19 90 TYR A N 1
ATOM 759 C CA . TYR A 1 90 ? 4.085 -7.744 -16.541 1.00 95.19 90 TYR A CA 1
ATOM 760 C C . TYR A 1 90 ? 4.150 -6.223 -16.454 1.00 95.19 90 TYR A C 1
ATOM 762 O O . TYR A 1 90 ? 5.196 -5.631 -16.731 1.00 95.19 90 TYR A O 1
ATOM 770 N N . LEU A 1 91 ? 3.065 -5.582 -16.008 1.00 96.44 91 LEU A N 1
ATOM 771 C CA . LEU A 1 91 ? 3.068 -4.142 -15.776 1.00 96.44 91 LEU A CA 1
ATOM 772 C C . LEU A 1 91 ? 4.042 -3.763 -14.660 1.00 96.44 91 LEU A C 1
ATOM 774 O O . LEU A 1 91 ? 4.835 -2.841 -14.829 1.00 96.44 91 LEU A O 1
ATOM 778 N N . LEU A 1 92 ? 4.005 -4.455 -13.522 1.00 96.94 92 LEU A N 1
ATOM 779 C CA . LEU A 1 92 ? 4.896 -4.163 -12.400 1.00 96.94 92 LEU A CA 1
ATOM 780 C C . LEU A 1 92 ? 6.365 -4.385 -12.780 1.00 96.94 92 LEU A C 1
ATOM 782 O O . LEU A 1 92 ? 7.200 -3.539 -12.455 1.00 96.94 92 LEU A O 1
ATOM 786 N N . GLU A 1 93 ? 6.672 -5.443 -13.534 1.00 95.56 93 GLU A N 1
ATOM 787 C CA . GLU A 1 93 ? 8.009 -5.689 -14.079 1.00 95.56 93 GLU A CA 1
ATOM 788 C C . GLU A 1 93 ? 8.448 -4.562 -15.018 1.00 95.56 93 GLU A C 1
ATOM 790 O O . GLU A 1 93 ? 9.537 -4.004 -14.860 1.00 95.56 93 GLU A O 1
ATOM 795 N N . TYR A 1 94 ? 7.580 -4.163 -15.953 1.00 95.19 94 TYR A N 1
ATOM 796 C CA . TYR A 1 94 ? 7.836 -3.047 -16.860 1.00 95.19 94 TYR A CA 1
ATOM 797 C C . TYR A 1 94 ? 8.132 -1.757 -16.086 1.00 95.19 94 TYR A C 1
ATOM 799 O O . TYR A 1 94 ? 9.114 -1.069 -16.366 1.00 95.19 94 TYR A O 1
ATOM 807 N N . LEU A 1 95 ? 7.336 -1.440 -15.060 1.00 96.25 95 LEU A N 1
ATOM 808 C CA . LEU A 1 95 ? 7.545 -0.244 -14.249 1.00 96.25 95 LEU A CA 1
ATOM 809 C C . LEU A 1 95 ? 8.848 -0.317 -13.440 1.00 96.25 95 LEU A C 1
ATOM 811 O O . LEU A 1 95 ? 9.538 0.695 -13.308 1.00 96.25 95 LEU A O 1
ATOM 815 N N . VAL A 1 96 ? 9.224 -1.489 -12.925 1.00 94.56 96 VAL A N 1
ATOM 816 C CA . VAL A 1 96 ? 10.516 -1.683 -12.252 1.00 94.56 96 VAL A CA 1
ATOM 817 C C . VAL A 1 96 ? 11.678 -1.456 -13.214 1.00 94.56 96 VAL A C 1
ATOM 819 O O . VAL A 1 96 ? 12.629 -0.777 -12.838 1.00 94.56 96 VAL A O 1
ATOM 822 N N . ARG A 1 97 ? 11.610 -1.971 -14.445 1.00 91.38 97 ARG A N 1
ATOM 823 C CA . ARG A 1 97 ? 12.717 -1.867 -15.409 1.00 91.38 97 ARG A CA 1
ATOM 824 C C . ARG A 1 97 ? 12.833 -0.489 -16.061 1.00 91.38 97 ARG A C 1
ATOM 826 O O . ARG A 1 97 ? 13.942 0.009 -16.208 1.00 91.38 97 ARG A O 1
ATOM 833 N N . VAL A 1 98 ? 11.711 0.137 -16.418 1.00 92.81 98 VAL A N 1
ATOM 834 C CA . VAL A 1 98 ? 11.694 1.435 -17.119 1.00 92.81 98 VAL A CA 1
ATOM 835 C C . VAL A 1 98 ? 11.761 2.614 -16.147 1.00 92.81 98 VAL A C 1
ATOM 837 O O . VAL A 1 98 ? 12.466 3.592 -16.384 1.00 92.81 98 VAL A O 1
ATOM 840 N N . TYR A 1 99 ? 11.035 2.542 -15.029 1.00 94.50 99 TYR A N 1
ATOM 841 C CA . TYR A 1 99 ? 10.889 3.665 -14.097 1.00 94.50 99 TYR A CA 1
ATOM 842 C C . TYR A 1 99 ? 11.611 3.465 -12.763 1.00 94.50 99 TYR A C 1
ATOM 844 O O . TYR A 1 99 ? 11.552 4.364 -11.914 1.00 94.50 99 TYR A O 1
ATOM 852 N N . SER A 1 100 ? 12.290 2.330 -12.557 1.00 92.56 100 SER A N 1
ATOM 853 C CA . SER A 1 100 ? 13.064 2.037 -11.341 1.00 92.56 100 SER A CA 1
ATOM 854 C C . SER A 1 100 ? 12.240 2.247 -10.060 1.00 92.56 100 SER A C 1
ATOM 856 O O . SER A 1 100 ? 12.685 2.880 -9.094 1.00 92.56 100 SER A O 1
ATOM 858 N N . ILE A 1 101 ? 10.985 1.775 -10.057 1.00 94.69 101 ILE A N 1
ATOM 859 C CA . ILE A 1 101 ? 10.038 2.036 -8.956 1.00 94.69 101 ILE A CA 1
ATOM 860 C C . ILE A 1 101 ? 10.447 1.375 -7.636 1.00 94.69 101 ILE A C 1
ATOM 862 O O . ILE A 1 101 ? 10.136 1.891 -6.569 1.00 94.69 101 ILE A O 1
ATOM 866 N N . ASP A 1 102 ? 11.244 0.312 -7.704 1.00 92.12 102 ASP A N 1
ATOM 867 C CA . ASP A 1 102 ? 11.909 -0.358 -6.576 1.00 92.12 102 ASP A CA 1
ATOM 868 C C . ASP A 1 102 ? 12.970 0.510 -5.859 1.00 92.12 102 ASP A C 1
ATOM 870 O O . ASP A 1 102 ? 13.563 0.122 -4.844 1.00 92.12 102 ASP A O 1
ATOM 874 N N . SER A 1 103 ? 13.270 1.668 -6.444 1.00 88.25 103 SER A N 1
ATOM 875 C CA . SER A 1 103 ? 14.343 2.561 -6.037 1.00 88.25 103 SER A CA 1
ATOM 876 C C . SER A 1 103 ? 13.831 3.959 -5.737 1.00 88.25 103 SER A C 1
ATOM 878 O O . SER A 1 103 ? 14.169 4.511 -4.693 1.00 88.25 103 SER A O 1
ATOM 880 N N . PHE A 1 104 ? 13.021 4.523 -6.633 1.00 90.38 104 PHE A N 1
ATOM 881 C CA . PHE A 1 104 ? 12.506 5.889 -6.509 1.00 90.38 104 PHE A CA 1
ATOM 882 C C . PHE A 1 104 ? 11.097 5.963 -5.900 1.00 90.38 104 PHE A C 1
ATOM 884 O O . PHE A 1 104 ? 10.677 7.033 -5.461 1.00 90.38 104 PHE A O 1
ATOM 891 N N . ASN A 1 105 ? 10.371 4.840 -5.862 1.00 93.69 105 ASN A N 1
ATOM 892 C CA . ASN A 1 105 ? 8.983 4.745 -5.392 1.00 93.69 105 ASN A CA 1
ATOM 893 C C . ASN A 1 105 ? 8.755 3.540 -4.478 1.00 93.69 105 ASN A C 1
ATOM 895 O O . ASN A 1 105 ? 7.689 2.930 -4.477 1.00 93.69 105 ASN A O 1
ATOM 899 N N . THR A 1 106 ? 9.771 3.185 -3.693 1.00 91.81 106 THR A N 1
ATOM 900 C CA . THR A 1 106 ? 9.743 1.983 -2.856 1.00 91.81 106 THR A CA 1
ATOM 901 C C . THR A 1 106 ? 8.562 1.977 -1.888 1.00 91.81 106 THR A C 1
ATOM 903 O O . THR A 1 106 ? 7.994 0.923 -1.637 1.00 91.81 106 THR A O 1
ATOM 906 N N . GLU A 1 107 ? 8.174 3.136 -1.350 1.00 92.12 107 GLU A N 1
ATOM 907 C CA . GLU A 1 107 ? 7.054 3.227 -0.410 1.00 92.12 107 GLU A CA 1
ATOM 908 C C . GLU A 1 107 ? 5.706 3.000 -1.094 1.00 92.12 107 GLU A C 1
ATOM 910 O O . GLU A 1 107 ? 4.905 2.219 -0.590 1.00 92.12 107 GLU A O 1
ATOM 915 N N . GLU A 1 108 ? 5.466 3.613 -2.260 1.00 94.75 108 GLU A N 1
ATOM 916 C CA . GLU A 1 108 ? 4.252 3.349 -3.040 1.00 94.75 108 GLU A CA 1
ATOM 917 C C . GLU A 1 108 ? 4.201 1.902 -3.530 1.00 94.75 108 GLU A C 1
ATOM 919 O O . GLU A 1 108 ? 3.140 1.286 -3.522 1.00 94.75 108 GLU A O 1
ATOM 924 N N . LEU A 1 109 ? 5.346 1.341 -3.921 1.00 95.81 109 LEU A N 1
ATOM 925 C CA . LEU A 1 109 ? 5.429 -0.056 -4.315 1.00 95.81 109 LEU A CA 1
ATOM 926 C C . LEU A 1 109 ? 5.122 -0.981 -3.134 1.00 95.81 109 LEU A C 1
ATOM 928 O O . LEU A 1 109 ? 4.280 -1.858 -3.256 1.00 95.81 109 LEU A O 1
ATOM 932 N N . LEU A 1 110 ? 5.735 -0.772 -1.967 1.00 94.62 110 LEU A N 1
ATOM 933 C CA . LEU A 1 110 ? 5.412 -1.543 -0.762 1.00 94.62 110 LEU A CA 1
ATOM 934 C C . LEU A 1 110 ? 3.933 -1.408 -0.386 1.00 94.62 110 LEU A C 1
ATOM 936 O O . LEU A 1 110 ? 3.312 -2.403 -0.023 1.00 94.62 110 LEU A O 1
ATOM 940 N N . PHE A 1 111 ? 3.361 -0.211 -0.537 1.00 94.62 111 PHE A N 1
ATOM 941 C CA . PHE A 1 111 ? 1.936 0.018 -0.327 1.00 94.62 111 PHE A CA 1
ATOM 942 C C . PHE A 1 111 ? 1.064 -0.840 -1.256 1.00 94.62 111 PHE A C 1
ATOM 944 O O . PHE A 1 111 ? 0.084 -1.434 -0.823 1.00 94.62 111 PHE A O 1
ATOM 951 N N . LEU A 1 112 ? 1.436 -0.964 -2.532 1.00 96.19 112 LEU A N 1
ATOM 952 C CA . LEU A 1 112 ? 0.734 -1.848 -3.464 1.00 96.19 112 LEU A CA 1
ATOM 953 C C . LEU A 1 112 ? 0.850 -3.323 -3.077 1.00 96.19 112 LEU A C 1
ATOM 955 O O . LEU A 1 112 ? -0.111 -4.070 -3.238 1.00 96.19 112 LEU A O 1
ATOM 959 N N . LEU A 1 113 ? 2.015 -3.749 -2.585 1.00 95.75 113 LEU A N 1
ATOM 960 C CA . LEU A 1 113 ? 2.318 -5.165 -2.379 1.00 95.75 113 LEU A CA 1
ATOM 961 C C . LEU A 1 113 ? 1.840 -5.707 -1.026 1.00 95.75 113 LEU A C 1
ATOM 963 O O . LEU A 1 113 ? 1.492 -6.882 -0.952 1.00 95.75 113 LEU A O 1
ATOM 967 N N . PHE A 1 114 ? 1.808 -4.898 0.041 1.00 95.31 114 PHE A N 1
ATOM 968 C CA . PHE A 1 114 ? 1.526 -5.380 1.403 1.00 95.31 114 PHE A CA 1
ATOM 969 C C . PHE A 1 114 ? 0.223 -6.170 1.583 1.00 95.31 114 PHE A C 1
ATOM 971 O O . PHE A 1 114 ? 0.238 -7.086 2.402 1.00 95.31 114 PHE A O 1
ATOM 978 N N . PRO A 1 115 ? -0.885 -5.879 0.880 1.00 96.38 115 PRO A N 1
ATOM 979 C CA . PRO A 1 115 ? -2.094 -6.694 1.001 1.00 96.38 115 PRO A CA 1
ATOM 980 C C . PRO A 1 115 ? -1.971 -8.104 0.389 1.00 96.38 115 PRO A C 1
ATOM 982 O O . PRO A 1 115 ? -2.791 -8.976 0.683 1.00 96.38 115 PRO A O 1
ATOM 985 N N . PHE A 1 116 ? -0.956 -8.360 -0.444 1.00 95.25 116 PHE A N 1
ATOM 986 C CA . PHE A 1 116 ? -0.856 -9.550 -1.288 1.00 95.25 116 PHE A CA 1
ATOM 987 C C . PHE A 1 116 ? 0.268 -10.486 -0.846 1.00 95.25 116 PHE A C 1
ATOM 989 O O . PHE A 1 116 ? 1.449 -10.265 -1.114 1.00 95.25 116 PHE A O 1
ATOM 996 N N . LYS A 1 117 ? -0.115 -11.625 -0.257 1.00 93.31 117 LYS A N 1
ATOM 997 C CA . LYS A 1 117 ? 0.843 -12.630 0.233 1.00 93.31 117 LYS A CA 1
ATOM 998 C C . LYS A 1 117 ? 1.775 -13.177 -0.854 1.00 93.31 117 LYS A C 1
ATOM 1000 O O . LYS A 1 117 ? 2.920 -13.485 -0.548 1.00 93.31 117 LYS A O 1
ATOM 1005 N N . LYS A 1 118 ? 1.319 -13.261 -2.112 1.00 94.19 118 LYS A N 1
ATOM 1006 C CA . LYS A 1 118 ? 2.134 -13.758 -3.237 1.00 94.19 118 LYS A CA 1
ATOM 1007 C C . LYS A 1 118 ? 3.432 -12.969 -3.463 1.00 94.19 118 LYS A C 1
ATOM 1009 O O . LYS A 1 118 ? 4.351 -13.496 -4.070 1.00 94.19 118 LYS A O 1
ATOM 1014 N N . TYR A 1 119 ? 3.535 -11.743 -2.944 1.00 95.06 119 TYR A N 1
ATOM 1015 C CA . TYR A 1 119 ? 4.720 -10.893 -3.082 1.00 95.06 119 TYR A CA 1
ATOM 1016 C C . TYR A 1 119 ? 5.609 -10.852 -1.830 1.00 95.06 119 TYR A C 1
ATOM 1018 O O . TYR A 1 119 ? 6.442 -9.953 -1.708 1.00 95.06 119 TYR A O 1
ATOM 1026 N N . GLU A 1 120 ? 5.458 -11.802 -0.901 1.00 93.81 120 GLU A N 1
ATOM 1027 C CA . GLU A 1 120 ? 6.240 -11.888 0.343 1.00 93.81 120 GLU A CA 1
ATOM 1028 C C . GLU A 1 120 ? 7.750 -11.704 0.115 1.00 93.81 120 GLU A C 1
ATOM 1030 O O . GLU A 1 120 ? 8.361 -10.818 0.721 1.00 93.81 120 GLU A O 1
ATOM 1035 N N . ASP A 1 121 ? 8.340 -12.464 -0.809 1.00 92.12 121 ASP A N 1
ATOM 1036 C CA . ASP A 1 121 ? 9.781 -12.404 -1.074 1.00 92.12 121 ASP A CA 1
ATOM 1037 C C . ASP A 1 121 ? 10.225 -11.032 -1.590 1.00 92.12 121 ASP A C 1
ATOM 1039 O O . ASP A 1 121 ? 11.299 -10.533 -1.235 1.00 92.12 121 ASP A O 1
ATOM 1043 N N . LEU A 1 122 ? 9.388 -10.386 -2.405 1.00 93.38 122 LEU A N 1
ATOM 1044 C CA . LEU A 1 122 ? 9.664 -9.055 -2.943 1.00 93.38 122 LEU A CA 1
ATOM 1045 C C . LEU A 1 122 ? 9.580 -7.999 -1.839 1.00 93.38 122 LEU A C 1
ATOM 1047 O O . LEU A 1 122 ? 10.450 -7.135 -1.751 1.00 93.38 122 LEU A O 1
ATOM 1051 N N . ILE A 1 123 ? 8.593 -8.102 -0.946 1.00 93.06 123 ILE A N 1
ATOM 1052 C CA . ILE A 1 123 ? 8.434 -7.214 0.213 1.00 93.06 123 ILE A CA 1
ATOM 1053 C C . ILE A 1 123 ? 9.657 -7.307 1.135 1.00 93.06 123 ILE A C 1
ATOM 1055 O O . ILE A 1 123 ? 10.231 -6.284 1.532 1.00 93.06 123 ILE A O 1
ATOM 1059 N N . VAL A 1 124 ? 10.104 -8.525 1.451 1.00 90.25 124 VAL A N 1
ATOM 1060 C CA . VAL A 1 124 ? 11.297 -8.751 2.282 1.00 90.25 124 VAL A CA 1
ATOM 1061 C C . VAL A 1 124 ? 12.546 -8.172 1.608 1.00 90.25 124 VAL A C 1
ATOM 1063 O O . VAL A 1 124 ? 13.343 -7.486 2.257 1.00 90.25 124 VAL A O 1
ATOM 1066 N N . LYS A 1 125 ? 12.710 -8.374 0.293 1.00 89.56 125 LYS A N 1
ATOM 1067 C CA . LYS A 1 125 ? 13.820 -7.785 -0.473 1.00 89.56 125 LYS A CA 1
ATOM 1068 C C . LYS A 1 125 ? 13.779 -6.253 -0.440 1.00 89.56 125 LYS A C 1
ATOM 1070 O O . LYS A 1 125 ? 14.782 -5.641 -0.081 1.00 89.56 125 LYS A O 1
ATOM 1075 N N . LEU A 1 126 ? 12.646 -5.621 -0.749 1.00 89.50 126 LEU A N 1
ATOM 1076 C CA . LEU A 1 126 ? 12.515 -4.157 -0.800 1.00 89.50 126 LEU A CA 1
ATOM 1077 C C . LEU A 1 126 ? 12.814 -3.492 0.552 1.00 89.50 126 LEU A C 1
ATOM 1079 O O . LEU A 1 126 ? 13.561 -2.513 0.615 1.00 89.50 126 LEU A O 1
ATOM 1083 N N . THR A 1 127 ? 12.293 -4.054 1.643 1.00 86.94 127 THR A N 1
ATOM 1084 C CA . THR A 1 127 ? 12.496 -3.511 2.998 1.00 86.94 127 THR A CA 1
ATOM 1085 C C . THR A 1 127 ? 13.922 -3.687 3.527 1.00 86.94 127 THR A C 1
ATOM 1087 O O . THR A 1 127 ? 14.364 -2.926 4.385 1.00 86.94 127 THR A O 1
ATOM 1090 N N . LYS A 1 128 ? 14.700 -4.637 2.993 1.00 81.56 128 LYS A N 1
ATOM 1091 C CA . LYS A 1 128 ? 16.104 -4.844 3.386 1.00 81.56 128 LYS A CA 1
ATOM 1092 C C . LYS A 1 128 ? 17.031 -3.707 2.944 1.00 81.56 128 LYS A C 1
ATOM 1094 O O . LYS A 1 128 ? 17.997 -3.412 3.646 1.00 81.56 128 LYS A O 1
ATOM 1099 N N . TYR A 1 129 ? 16.787 -3.120 1.773 1.00 67.31 129 TYR A N 1
ATOM 1100 C CA . TYR A 1 129 ? 17.724 -2.189 1.129 1.00 67.31 129 TYR A CA 1
ATOM 1101 C C . TYR A 1 129 ? 17.338 -0.714 1.263 1.00 67.31 129 TYR A C 1
ATOM 1103 O O . TYR A 1 129 ? 18.130 0.147 0.880 1.00 67.31 129 TYR A O 1
ATOM 1111 N N . HIS A 1 130 ? 16.144 -0.411 1.773 1.00 65.56 130 HIS A N 1
ATOM 1112 C CA . HIS A 1 130 ? 15.636 0.953 1.842 1.00 65.56 130 HIS A CA 1
ATOM 1113 C C . HIS A 1 130 ? 15.555 1.448 3.285 1.00 65.56 130 HIS A C 1
ATOM 1115 O O . HIS A 1 130 ? 14.968 0.794 4.145 1.00 65.56 130 HIS A O 1
ATOM 1121 N N . THR A 1 131 ? 16.041 2.665 3.533 1.00 64.75 131 THR A N 1
ATOM 1122 C CA . THR A 1 131 ? 15.687 3.464 4.717 1.00 64.75 131 THR A CA 1
ATOM 1123 C C . THR A 1 131 ? 14.258 3.989 4.554 1.00 64.75 131 THR A C 1
ATOM 1125 O O . THR A 1 131 ? 14.031 5.188 4.437 1.00 64.75 131 THR A O 1
ATOM 1128 N N . SER A 1 132 ? 13.296 3.082 4.376 1.00 68.69 132 SER A N 1
ATOM 1129 C CA . SER A 1 132 ? 11.876 3.435 4.312 1.00 68.69 132 SER A CA 1
ATOM 1130 C C . SER A 1 132 ? 11.336 3.611 5.726 1.00 68.69 132 SER A C 1
ATOM 1132 O O . SER A 1 132 ? 11.883 3.046 6.679 1.00 68.69 132 SER A O 1
ATOM 1134 N N . CYS A 1 133 ? 10.230 4.341 5.861 1.00 74.38 133 CYS A N 1
ATOM 1135 C CA . CYS A 1 133 ? 9.500 4.416 7.128 1.00 74.38 133 CYS A CA 1
ATOM 1136 C C . CYS A 1 133 ? 9.042 3.036 7.650 1.00 74.38 133 CYS A C 1
ATOM 1138 O O . CYS A 1 133 ? 8.790 2.888 8.845 1.00 74.38 133 CYS A O 1
ATOM 1140 N N . PHE A 1 134 ? 8.998 2.020 6.779 1.00 79.81 134 PHE A N 1
ATOM 1141 C CA . PHE A 1 134 ? 8.620 0.646 7.098 1.00 79.81 134 PHE A CA 1
ATOM 1142 C C . PHE A 1 134 ? 9.749 -0.198 7.720 1.00 79.81 134 PHE A C 1
ATOM 1144 O O . PHE A 1 134 ? 9.508 -1.324 8.148 1.00 79.81 134 PHE A O 1
ATOM 1151 N N . GLY A 1 135 ? 10.985 0.305 7.794 1.00 79.00 135 GLY A N 1
ATOM 1152 C CA . GLY A 1 135 ? 12.103 -0.462 8.352 1.00 79.00 135 GLY A CA 1
ATOM 1153 C C . GLY A 1 135 ? 12.320 -1.816 7.656 1.00 79.00 135 GLY A C 1
ATOM 1154 O O . GLY A 1 135 ? 11.905 -2.016 6.517 1.00 79.00 135 GLY A O 1
ATOM 1155 N N . LYS A 1 136 ? 13.000 -2.749 8.334 1.00 83.19 136 LYS A N 1
ATOM 1156 C CA . LYS A 1 136 ? 13.295 -4.092 7.809 1.00 83.19 136 LYS A CA 1
ATOM 1157 C C . LYS A 1 136 ? 12.225 -5.091 8.247 1.00 83.19 136 LYS A C 1
ATOM 1159 O O . LYS A 1 136 ? 12.043 -5.301 9.445 1.00 83.19 136 LYS A O 1
ATOM 1164 N N . ILE A 1 137 ? 11.615 -5.787 7.289 1.00 84.00 137 ILE A N 1
ATOM 1165 C CA . ILE A 1 137 ? 10.682 -6.890 7.549 1.00 84.00 137 ILE A CA 1
ATOM 1166 C C . ILE A 1 137 ? 11.423 -8.213 7.337 1.00 84.00 137 ILE A C 1
ATOM 1168 O O . ILE A 1 137 ? 12.051 -8.422 6.302 1.00 84.00 137 ILE A O 1
ATOM 1172 N N . THR A 1 138 ? 11.393 -9.102 8.332 1.00 79.25 138 THR A N 1
ATOM 1173 C CA . THR A 1 138 ? 12.089 -10.405 8.285 1.00 79.25 138 THR A CA 1
ATOM 117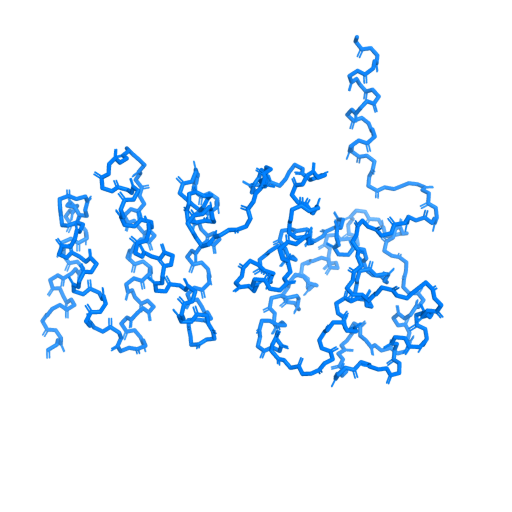4 C C . THR A 1 138 ? 11.184 -11.581 7.932 1.00 79.25 138 THR A C 1
ATOM 1176 O O . THR A 1 138 ? 11.698 -12.650 7.628 1.00 79.25 138 THR A O 1
ATOM 1179 N N . GLY A 1 139 ? 9.865 -11.396 7.965 1.00 82.38 139 GLY A N 1
ATOM 1180 C CA . GLY A 1 139 ? 8.890 -12.407 7.563 1.00 82.38 139 GLY A CA 1
ATOM 1181 C C . GLY A 1 139 ? 7.516 -11.781 7.361 1.00 82.38 139 GLY A C 1
ATOM 1182 O O . GLY A 1 139 ? 7.094 -10.931 8.161 1.00 82.38 139 GLY A O 1
ATOM 1183 N N . TYR A 1 140 ? 6.832 -12.174 6.288 1.00 90.19 140 TYR A N 1
ATOM 1184 C CA . TYR A 1 140 ? 5.54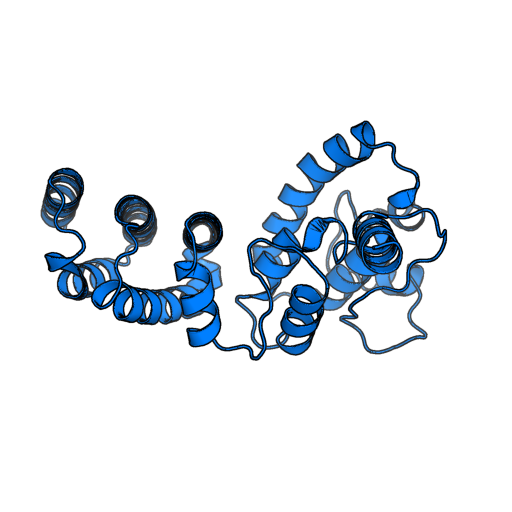4 -11.601 5.939 1.00 90.19 140 TYR A CA 1
ATOM 1185 C C . TYR A 1 140 ? 4.418 -12.336 6.669 1.00 90.19 140 TYR A C 1
ATOM 1187 O O . TYR A 1 140 ? 4.236 -13.547 6.589 1.00 90.19 140 TYR A O 1
ATOM 1195 N N . SER A 1 141 ? 3.610 -11.571 7.391 1.00 92.88 141 SER A N 1
ATOM 1196 C CA . SER A 1 141 ? 2.302 -12.014 7.856 1.00 92.88 141 SER A CA 1
ATOM 1197 C C . SER A 1 141 ? 1.444 -10.789 8.135 1.00 92.88 141 SER A C 1
ATOM 1199 O O . SER A 1 141 ? 1.974 -9.721 8.449 1.00 92.88 141 SER A O 1
ATOM 1201 N N . VAL A 1 142 ? 0.117 -10.938 8.096 1.00 94.62 142 VAL A N 1
ATOM 1202 C CA . VAL A 1 142 ? -0.801 -9.847 8.475 1.00 94.62 142 VAL A CA 1
ATOM 1203 C C . VAL A 1 142 ? -0.505 -9.358 9.898 1.00 94.62 142 VAL A C 1
ATOM 1205 O O . VAL A 1 142 ? -0.563 -8.162 10.166 1.00 94.62 142 VAL A O 1
ATOM 1208 N N . HIS A 1 143 ? -0.097 -10.255 10.802 1.00 93.94 143 HIS A N 1
ATOM 1209 C CA . HIS A 1 143 ? 0.323 -9.901 12.160 1.00 93.94 143 HIS A CA 1
ATOM 1210 C C . HIS A 1 143 ? 1.618 -9.076 12.185 1.00 93.94 143 HIS A C 1
ATOM 1212 O O . HIS A 1 143 ? 1.684 -8.053 12.865 1.00 93.94 143 HIS A O 1
ATOM 1218 N N . SER A 1 144 ? 2.637 -9.482 11.420 1.00 92.25 144 SER A N 1
ATOM 1219 C CA . SER A 1 144 ? 3.902 -8.742 11.287 1.00 92.25 144 SER A CA 1
ATOM 1220 C C . SER A 1 144 ? 3.667 -7.339 10.723 1.00 92.25 144 SER A C 1
ATOM 1222 O O . SER A 1 144 ? 4.198 -6.366 11.255 1.00 92.25 144 SER A O 1
ATOM 1224 N N . LEU A 1 145 ? 2.827 -7.224 9.692 1.00 94.69 145 LEU A N 1
ATOM 1225 C CA . LEU A 1 145 ? 2.448 -5.939 9.105 1.00 94.69 145 LEU A CA 1
ATOM 1226 C C . LEU A 1 145 ? 1.624 -5.085 10.075 1.00 94.69 145 LEU A C 1
ATOM 1228 O O . LEU A 1 145 ? 1.840 -3.885 10.175 1.00 94.69 145 LEU A O 1
ATOM 1232 N N . SER A 1 146 ? 0.742 -5.694 10.865 1.00 95.25 146 SER A N 1
ATOM 1233 C CA . SER A 1 146 ? -0.017 -4.974 11.897 1.00 95.25 146 SER A CA 1
ATOM 1234 C C . SER A 1 146 ? 0.906 -4.348 12.944 1.00 95.25 146 SER A C 1
ATOM 1236 O O . SER A 1 146 ? 0.745 -3.179 13.285 1.00 95.25 146 SER A O 1
ATOM 1238 N N . LYS A 1 147 ? 1.933 -5.082 13.401 1.00 92.94 147 LYS A N 1
ATOM 1239 C CA . LYS A 1 147 ? 2.973 -4.527 14.286 1.00 92.94 147 LYS A CA 1
ATOM 1240 C C . LYS A 1 147 ? 3.710 -3.362 13.636 1.00 92.94 147 LYS A C 1
ATOM 1242 O O . LYS A 1 147 ? 3.934 -2.335 14.279 1.00 92.94 147 LYS A O 1
ATOM 1247 N N . LEU A 1 148 ? 4.055 -3.514 12.360 1.00 92.62 148 LEU A N 1
ATOM 1248 C CA . LEU A 1 148 ? 4.721 -2.475 11.591 1.00 92.62 148 LEU A CA 1
ATOM 1249 C C . LEU A 1 148 ? 3.891 -1.184 11.530 1.00 92.62 148 LEU A C 1
ATOM 1251 O O . LEU A 1 148 ? 4.404 -0.102 11.817 1.00 92.62 148 LEU A O 1
ATOM 1255 N N . PHE A 1 149 ? 2.600 -1.291 11.219 1.00 94.81 149 PHE A N 1
ATOM 1256 C CA . PHE A 1 149 ? 1.693 -0.144 11.168 1.00 94.81 149 PHE A CA 1
ATOM 1257 C C . PHE A 1 149 ? 1.528 0.548 12.524 1.00 94.81 149 PHE A C 1
ATOM 1259 O O . PHE A 1 149 ? 1.361 1.757 12.571 1.00 94.81 149 PHE A O 1
ATOM 1266 N N . THR A 1 150 ? 1.671 -0.176 13.636 1.00 93.88 150 THR A N 1
ATOM 1267 C CA . THR A 1 150 ? 1.613 0.408 14.991 1.00 93.88 150 THR A CA 1
ATOM 1268 C C . THR A 1 150 ? 2.945 0.951 15.517 1.00 93.88 150 THR A C 1
ATOM 1270 O O . THR A 1 150 ? 3.022 1.364 16.672 1.00 93.88 150 THR A O 1
ATOM 1273 N N . THR A 1 151 ? 4.017 0.905 14.719 1.00 91.12 151 THR A N 1
ATOM 1274 C CA . THR A 1 151 ? 5.366 1.278 15.179 1.00 91.12 151 THR A CA 1
ATOM 1275 C C . THR A 1 151 ? 5.531 2.792 15.332 1.00 91.12 151 THR A C 1
ATOM 1277 O O . THR A 1 151 ? 6.200 3.245 16.258 1.00 91.12 151 THR A O 1
ATOM 1280 N N . ASN A 1 152 ? 4.950 3.589 14.432 1.00 90.75 152 ASN A N 1
ATOM 1281 C CA . ASN A 1 152 ? 4.990 5.050 14.485 1.00 90.75 152 ASN A CA 1
ATOM 1282 C C . ASN A 1 152 ? 3.787 5.653 13.736 1.00 90.75 152 ASN A C 1
ATOM 1284 O O . ASN A 1 152 ? 3.026 4.943 13.086 1.00 90.75 152 ASN A O 1
ATOM 1288 N N . CYS A 1 153 ? 3.583 6.966 13.852 1.00 92.38 153 CYS A N 1
ATOM 1289 C CA . CYS A 1 153 ? 2.461 7.647 13.198 1.00 92.38 153 CYS A CA 1
ATOM 1290 C C . CYS A 1 153 ? 2.533 7.602 11.665 1.00 92.38 153 CYS A C 1
ATOM 1292 O O . CYS A 1 153 ? 1.499 7.554 11.008 1.00 92.38 153 CYS A O 1
ATOM 1294 N N . VAL A 1 154 ? 3.732 7.565 11.074 1.00 92.00 154 VAL A N 1
ATOM 1295 C CA . VAL A 1 154 ? 3.892 7.518 9.613 1.00 92.00 154 VAL A CA 1
ATOM 1296 C C . VAL A 1 154 ? 3.340 6.204 9.064 1.00 92.00 154 VAL A C 1
ATOM 1298 O O . VAL A 1 154 ? 2.529 6.218 8.140 1.00 92.00 154 VAL A O 1
ATOM 1301 N N . THR A 1 155 ? 3.719 5.068 9.652 1.00 93.31 155 THR A N 1
ATOM 1302 C CA . THR A 1 155 ? 3.229 3.756 9.209 1.00 93.31 155 THR A CA 1
ATOM 1303 C C . THR A 1 155 ? 1.751 3.546 9.540 1.00 93.31 155 THR A C 1
ATOM 1305 O O . THR A 1 155 ? 1.048 2.925 8.742 1.00 93.31 155 THR A O 1
ATOM 1308 N N . MET A 1 156 ? 1.247 4.120 10.638 1.00 96.31 156 MET A N 1
ATOM 1309 C CA . MET A 1 156 ? -0.188 4.110 10.945 1.00 96.31 156 MET A CA 1
ATOM 1310 C C . MET A 1 156 ? -0.992 4.933 9.928 1.00 96.31 156 MET A C 1
ATOM 1312 O O . MET A 1 156 ? -2.033 4.482 9.464 1.00 96.31 156 MET A O 1
ATOM 1316 N N . ASN A 1 157 ? -0.493 6.092 9.496 1.00 95.69 157 ASN A N 1
ATOM 1317 C CA . ASN A 1 157 ? -1.150 6.892 8.458 1.00 95.69 157 ASN A CA 1
ATOM 1318 C C . ASN A 1 157 ? -1.204 6.164 7.109 1.00 95.69 157 ASN A C 1
ATOM 1320 O O . ASN A 1 157 ? -2.217 6.229 6.411 1.00 95.69 157 ASN A O 1
ATOM 1324 N N . TYR A 1 158 ? -0.155 5.413 6.759 1.00 94.12 158 TYR A N 1
ATOM 1325 C CA . TYR A 1 158 ? -0.218 4.490 5.625 1.00 94.12 158 TYR A CA 1
ATOM 1326 C C . TYR A 1 158 ? -1.309 3.434 5.829 1.00 94.12 158 TYR A C 1
ATOM 1328 O O . TYR A 1 158 ? -2.088 3.182 4.916 1.00 94.12 158 TYR A O 1
ATOM 1336 N N . TYR A 1 159 ? -1.421 2.857 7.025 1.00 97.25 159 TYR A N 1
ATOM 1337 C CA . TYR A 1 159 ? -2.483 1.900 7.315 1.00 97.25 159 TYR A CA 1
ATOM 1338 C C . TYR A 1 159 ? -3.890 2.488 7.123 1.00 97.25 159 TYR A C 1
ATOM 1340 O O . TYR A 1 159 ? -4.713 1.901 6.422 1.00 97.25 159 TYR A O 1
ATOM 1348 N N . VAL A 1 160 ? -4.142 3.676 7.679 1.00 97.88 160 VAL A N 1
ATOM 1349 C CA . VAL A 1 160 ? -5.411 4.407 7.524 1.00 97.88 160 VAL A CA 1
ATOM 1350 C C . VAL A 1 160 ? -5.726 4.652 6.051 1.00 97.88 160 VAL A C 1
ATOM 1352 O O . VAL A 1 160 ? -6.863 4.462 5.628 1.00 97.88 160 VAL A O 1
ATOM 1355 N N . LYS A 1 161 ? -4.722 5.007 5.243 1.00 96.44 161 LYS A N 1
ATOM 1356 C CA . LYS A 1 161 ? -4.902 5.273 3.812 1.00 96.44 161 LYS A CA 1
ATOM 1357 C C . LYS A 1 161 ? -5.447 4.074 3.032 1.00 96.44 161 LYS A C 1
ATOM 1359 O O . LYS A 1 161 ? -6.163 4.272 2.056 1.00 96.44 161 LYS A O 1
ATOM 1364 N N . TYR A 1 162 ? -5.182 2.833 3.448 1.00 97.19 162 TYR A N 1
ATOM 1365 C CA . TYR A 1 162 ? -5.787 1.675 2.779 1.00 97.19 162 TYR A CA 1
ATOM 1366 C C . TYR A 1 162 ? -7.313 1.645 2.869 1.00 97.19 162 TYR A C 1
ATOM 1368 O O . TYR A 1 162 ? -7.944 1.048 1.999 1.00 97.19 162 TYR A O 1
ATOM 1376 N N . PHE A 1 163 ? -7.918 2.290 3.871 1.00 97.31 163 PHE A N 1
ATOM 1377 C CA . PHE A 1 163 ? -9.375 2.347 3.991 1.00 97.31 163 PHE A CA 1
ATOM 1378 C C . PHE A 1 163 ? -10.036 3.179 2.879 1.00 97.31 163 PHE A C 1
ATOM 1380 O O . PHE A 1 163 ? -11.214 2.972 2.606 1.00 97.31 163 PHE A O 1
ATOM 1387 N N . GLU A 1 164 ? -9.286 4.010 2.141 1.00 95.38 164 GLU A N 1
ATOM 1388 C CA . GLU A 1 164 ? -9.755 4.601 0.872 1.00 95.38 164 GLU A CA 1
ATOM 1389 C C . GLU A 1 164 ? -10.093 3.530 -0.184 1.00 95.38 164 GLU A C 1
ATOM 1391 O O . GLU A 1 164 ? -10.896 3.762 -1.085 1.00 95.38 164 GLU A O 1
ATOM 1396 N N . PHE A 1 165 ? -9.496 2.343 -0.057 1.00 95.69 165 PHE A N 1
ATOM 1397 C CA . PHE A 1 165 ? -9.667 1.188 -0.937 1.00 95.69 165 PHE A CA 1
ATOM 1398 C C . PHE A 1 165 ? -10.334 0.019 -0.200 1.00 95.69 165 PHE A C 1
ATOM 1400 O O . PHE A 1 165 ? -10.128 -1.142 -0.561 1.00 95.69 165 PHE A O 1
ATOM 1407 N N . TYR A 1 166 ? -11.134 0.315 0.833 1.00 96.25 166 TYR A N 1
ATOM 1408 C CA . TYR A 1 166 ? -11.719 -0.692 1.718 1.00 96.25 166 TYR A CA 1
ATOM 1409 C C . TYR A 1 166 ? -12.406 -1.857 0.984 1.00 96.25 166 TYR A C 1
ATOM 1411 O O . TYR A 1 166 ? -12.095 -2.998 1.319 1.00 96.25 166 TYR A O 1
ATOM 1419 N N . PRO A 1 167 ? -13.242 -1.646 -0.056 1.00 94.50 167 PRO A N 1
ATOM 1420 C CA . PRO A 1 167 ? -13.889 -2.758 -0.758 1.00 94.50 167 PRO A CA 1
ATOM 1421 C C . PRO A 1 167 ? -12.907 -3.751 -1.395 1.00 94.50 167 PRO A C 1
ATOM 1423 O O . PRO A 1 167 ? -13.204 -4.937 -1.475 1.00 94.50 167 PRO A O 1
ATOM 1426 N N . ILE A 1 168 ? -11.734 -3.279 -1.828 1.00 94.88 168 ILE A N 1
ATOM 1427 C CA . ILE A 1 168 ? -10.709 -4.096 -2.495 1.00 94.88 168 ILE A CA 1
ATOM 1428 C C . ILE A 1 168 ? -9.890 -4.869 -1.459 1.00 94.88 168 ILE A C 1
ATOM 1430 O O . ILE A 1 168 ? -9.547 -6.030 -1.664 1.00 94.88 168 ILE A O 1
ATOM 1434 N N . PHE A 1 169 ? -9.587 -4.233 -0.325 1.00 95.62 169 PHE A N 1
ATOM 1435 C CA . PHE A 1 169 ? -8.716 -4.788 0.712 1.00 95.62 169 PHE A CA 1
ATOM 1436 C C . PHE A 1 169 ? -9.456 -5.249 1.969 1.00 95.62 169 PHE A C 1
ATOM 1438 O O . PHE A 1 169 ? -8.818 -5.446 3.003 1.00 95.62 169 PHE A O 1
ATOM 1445 N N . LYS A 1 170 ? -10.777 -5.451 1.897 1.00 95.88 170 LYS A N 1
ATOM 1446 C CA . LYS A 1 170 ? -11.647 -5.740 3.048 1.00 95.88 170 LYS A CA 1
ATOM 1447 C C . LYS A 1 170 ? -11.087 -6.832 3.959 1.00 95.88 170 LYS A C 1
ATOM 1449 O O . LYS A 1 170 ? -10.923 -6.615 5.158 1.00 95.88 170 LYS A O 1
ATOM 1454 N N . ASP A 1 171 ? -10.722 -7.979 3.392 1.00 95.44 171 ASP A N 1
ATOM 1455 C CA . ASP A 1 171 ? -10.211 -9.114 4.167 1.00 95.44 171 ASP A CA 1
ATOM 1456 C C . ASP A 1 171 ? -8.876 -8.815 4.850 1.00 95.44 171 ASP A C 1
ATOM 1458 O O . ASP A 1 171 ? -8.674 -9.169 6.015 1.00 95.44 171 ASP A O 1
ATOM 1462 N N . PHE A 1 172 ? -7.964 -8.151 4.137 1.00 96.94 172 PHE A N 1
ATOM 1463 C CA . PHE A 1 172 ? -6.684 -7.726 4.690 1.00 96.94 172 PHE A CA 1
ATOM 1464 C C . PHE A 1 172 ? -6.905 -6.745 5.844 1.00 96.94 172 PHE A C 1
ATOM 1466 O O . PHE A 1 172 ? -6.414 -7.000 6.944 1.00 96.94 172 PHE A O 1
ATOM 1473 N N . LEU A 1 173 ? -7.708 -5.698 5.618 1.00 97.94 173 LEU A N 1
ATOM 1474 C CA . LEU A 1 173 ? -7.960 -4.618 6.571 1.00 97.94 173 LEU A CA 1
ATOM 1475 C C . LEU A 1 173 ? -8.698 -5.087 7.819 1.00 97.94 173 LEU A C 1
ATOM 1477 O O . LEU A 1 173 ? -8.309 -4.734 8.929 1.00 97.94 173 LEU A O 1
ATOM 1481 N N . ASN A 1 174 ? -9.721 -5.928 7.679 1.00 97.31 174 ASN A N 1
ATOM 1482 C CA . ASN A 1 174 ? -10.470 -6.436 8.828 1.00 97.31 174 ASN A CA 1
ATOM 1483 C C . ASN A 1 174 ? -9.584 -7.324 9.717 1.00 97.31 174 ASN A C 1
ATOM 1485 O O . ASN A 1 174 ? -9.605 -7.224 10.953 1.00 97.31 174 ASN A O 1
ATOM 1489 N N . ARG A 1 175 ? -8.748 -8.168 9.095 1.00 97.06 175 ARG A N 1
ATOM 1490 C CA . ARG A 1 175 ? -7.799 -9.028 9.814 1.00 97.06 175 ARG A CA 1
ATOM 1491 C C . ARG A 1 175 ? -6.701 -8.208 10.486 1.00 97.06 175 ARG A C 1
ATOM 1493 O O . ARG A 1 175 ? -6.434 -8.428 11.667 1.00 97.06 175 ARG A O 1
ATOM 1500 N N . SER A 1 176 ? -6.082 -7.262 9.781 1.00 97.56 176 SER A N 1
ATOM 1501 C CA . SER A 1 176 ? -5.053 -6.395 10.365 1.00 97.56 176 SER A CA 1
ATOM 1502 C C . SER A 1 176 ? -5.614 -5.505 11.467 1.00 97.56 176 SER A C 1
ATOM 1504 O O . SER A 1 176 ? -4.986 -5.391 12.514 1.00 97.56 176 SER A O 1
ATOM 1506 N N . LEU A 1 177 ? -6.822 -4.950 11.305 1.00 97.75 177 LEU A N 1
ATOM 1507 C CA . LEU A 1 177 ? -7.469 -4.120 12.324 1.00 97.75 177 LEU A CA 1
ATOM 1508 C C . LEU A 1 177 ? -7.634 -4.909 13.622 1.00 97.75 177 LEU A C 1
ATOM 1510 O O . LEU A 1 177 ? -7.277 -4.422 14.690 1.00 97.75 177 LEU A O 1
ATOM 1514 N N . SER A 1 178 ? -8.063 -6.169 13.527 1.00 96.50 178 SER A N 1
ATOM 1515 C CA . SER A 1 178 ? -8.182 -7.063 14.682 1.00 96.50 178 SER A CA 1
ATOM 1516 C C . SER A 1 178 ? -6.850 -7.285 15.415 1.00 96.50 178 SER A C 1
ATOM 1518 O O . SER A 1 178 ? -6.826 -7.377 16.645 1.00 96.50 178 SER A O 1
ATOM 1520 N N . PHE A 1 179 ? -5.726 -7.370 14.695 1.00 96.56 179 PHE A N 1
ATOM 1521 C CA . PHE A 1 179 ? -4.397 -7.474 15.309 1.00 96.56 179 PHE A CA 1
ATOM 1522 C C . PHE A 1 179 ? -3.919 -6.142 15.892 1.00 96.56 179 PHE A C 1
ATOM 1524 O O . PHE A 1 179 ? -3.417 -6.126 17.015 1.00 96.56 179 PHE A O 1
ATOM 1531 N N . ILE A 1 180 ? -4.118 -5.032 15.180 1.00 96.75 180 ILE A N 1
ATOM 1532 C CA . ILE A 1 180 ? -3.789 -3.676 15.641 1.00 96.75 180 ILE A CA 1
ATOM 1533 C C . ILE A 1 180 ? -4.522 -3.368 16.948 1.00 96.75 180 ILE A C 1
ATOM 1535 O O . ILE A 1 180 ? -3.892 -2.962 17.920 1.00 96.75 180 ILE A O 1
ATOM 1539 N N . VAL A 1 181 ? -5.821 -3.664 17.018 1.00 95.62 181 VAL A N 1
ATOM 1540 C CA . VAL A 1 181 ? -6.637 -3.557 18.235 1.00 95.62 181 VAL A CA 1
ATOM 1541 C C . VAL A 1 181 ? -5.976 -4.290 19.404 1.00 95.62 181 VAL A C 1
ATOM 1543 O O . VAL A 1 181 ? -5.824 -3.727 20.486 1.00 95.62 181 VAL A O 1
ATOM 1546 N N . LYS A 1 182 ? -5.550 -5.544 19.203 1.00 93.88 182 LYS A N 1
ATOM 1547 C CA . LYS A 1 182 ? -4.887 -6.338 20.252 1.00 93.88 182 LYS A CA 1
ATOM 1548 C C . LYS A 1 182 ? -3.564 -5.713 20.697 1.00 93.88 182 LYS A C 1
ATOM 1550 O O . LYS A 1 182 ? -3.305 -5.667 21.895 1.00 93.88 182 LYS A O 1
ATOM 1555 N N . ILE A 1 183 ? -2.757 -5.223 19.755 1.00 93.62 183 ILE A N 1
ATOM 1556 C CA . ILE A 1 183 ? -1.464 -4.586 20.039 1.00 93.62 183 ILE A CA 1
ATOM 1557 C C . ILE A 1 183 ? -1.668 -3.309 20.865 1.00 93.62 183 ILE A C 1
ATOM 1559 O O . ILE A 1 183 ? -1.040 -3.139 21.912 1.00 93.62 183 ILE A O 1
ATOM 1563 N N . LEU A 1 184 ? -2.583 -2.437 20.436 1.00 93.00 184 LEU A N 1
ATOM 1564 C CA . LEU A 1 184 ? -2.795 -1.128 21.054 1.00 93.00 184 LEU A CA 1
ATOM 1565 C C . LEU A 1 184 ? -3.444 -1.204 22.434 1.00 93.00 184 LEU A C 1
ATOM 1567 O O . LEU A 1 184 ? -3.092 -0.402 23.292 1.00 93.00 184 LEU A O 1
ATOM 1571 N N . LYS A 1 185 ? -4.296 -2.204 22.707 1.00 87.19 185 LYS A N 1
ATOM 1572 C CA . LYS A 1 185 ? -4.826 -2.437 24.067 1.00 87.19 185 LYS A CA 1
ATOM 1573 C C . LYS A 1 185 ? -3.729 -2.591 25.123 1.00 87.19 185 LYS A C 1
ATOM 1575 O O . LYS A 1 185 ? -3.947 -2.242 26.277 1.00 87.19 185 LYS A O 1
ATOM 1580 N N . SER A 1 186 ? -2.583 -3.149 24.736 1.00 82.12 186 SER A N 1
ATOM 1581 C CA . SER A 1 186 ? -1.419 -3.341 25.612 1.00 82.12 186 SER A CA 1
ATOM 1582 C C . SER A 1 186 ? -0.353 -2.247 25.480 1.00 82.12 186 SER A C 1
ATOM 1584 O O . SER A 1 186 ? 0.636 -2.264 26.210 1.00 82.12 186 SER A O 1
ATOM 1586 N N . GLY A 1 187 ? -0.516 -1.335 24.521 1.00 82.00 187 GLY A N 1
ATOM 1587 C CA . GLY A 1 187 ? 0.486 -0.345 24.144 1.00 82.00 187 GLY A CA 1
ATOM 1588 C C . GLY A 1 187 ? 0.282 1.018 24.803 1.00 82.00 187 GLY A C 1
ATOM 1589 O O . GLY A 1 187 ? -0.712 1.270 25.477 1.00 82.00 187 GLY A O 1
ATOM 1590 N N . LYS A 1 188 ? 1.246 1.919 24.573 1.00 81.00 188 LYS A N 1
ATOM 1591 C CA . LYS A 1 188 ? 1.178 3.338 24.980 1.00 81.00 188 LYS A CA 1
ATOM 1592 C C . LYS A 1 188 ? 0.982 4.302 23.805 1.00 81.00 188 LYS A C 1
ATOM 1594 O O . LYS A 1 188 ? 0.828 5.497 24.027 1.00 81.00 188 LYS A O 1
ATOM 1599 N N . SER A 1 189 ? 1.036 3.809 22.568 1.00 89.12 189 SER A N 1
ATOM 1600 C CA . SER A 1 189 ? 0.867 4.642 21.375 1.00 89.12 189 SER A CA 1
ATOM 1601 C C . SER A 1 189 ? -0.550 5.205 21.323 1.00 89.12 189 SER A C 1
ATOM 1603 O O . SER A 1 189 ? -1.494 4.467 21.596 1.00 89.12 189 SER A O 1
ATOM 1605 N N . ASN A 1 190 ? -0.705 6.475 20.949 1.00 90.06 190 ASN A N 1
ATOM 1606 C CA . ASN A 1 190 ? -2.000 7.135 20.796 1.00 90.06 190 ASN A CA 1
ATOM 1607 C C . ASN A 1 190 ? -2.321 7.315 19.307 1.00 90.06 190 ASN A C 1
ATOM 1609 O O . ASN A 1 190 ? -1.613 8.051 18.625 1.00 90.06 190 ASN A O 1
ATOM 1613 N N . TYR A 1 191 ? -3.373 6.642 18.841 1.00 94.88 191 TYR A N 1
ATOM 1614 C CA . TYR A 1 191 ? -3.872 6.685 17.466 1.00 94.88 191 TYR A CA 1
ATOM 1615 C C . TYR A 1 191 ? -5.387 6.942 17.411 1.00 94.88 191 TYR A C 1
ATOM 1617 O O . TYR A 1 191 ? -6.090 6.434 16.538 1.00 94.88 191 TYR A O 1
ATOM 1625 N N . ILE A 1 192 ? -5.935 7.650 18.405 1.00 93.50 192 ILE A N 1
ATOM 1626 C CA . ILE A 1 192 ? -7.387 7.863 18.524 1.00 93.50 192 ILE A CA 1
ATOM 1627 C C . ILE A 1 192 ? -7.949 8.563 17.273 1.00 93.50 192 ILE A C 1
ATOM 1629 O O . ILE A 1 192 ? -8.980 8.136 16.752 1.00 93.50 192 ILE A O 1
ATOM 1633 N N . ALA A 1 193 ? -7.252 9.577 16.751 1.00 93.81 193 ALA A N 1
ATOM 1634 C CA . ALA A 1 193 ? -7.669 10.311 15.555 1.00 93.81 193 ALA A CA 1
ATOM 1635 C C . ALA A 1 193 ? -7.712 9.406 14.310 1.00 93.81 193 ALA A C 1
ATOM 1637 O O . ALA A 1 193 ? -8.672 9.425 13.542 1.00 93.81 193 ALA A O 1
ATOM 1638 N N . GLU A 1 194 ? -6.710 8.547 14.137 1.00 96.25 194 GLU A N 1
ATOM 1639 C CA . GLU A 1 194 ? -6.649 7.560 13.063 1.00 96.25 194 GLU A CA 1
ATOM 1640 C C . GLU A 1 194 ? -7.817 6.569 13.144 1.00 96.25 194 GLU A C 1
ATOM 1642 O O . GLU A 1 194 ? -8.409 6.227 12.120 1.00 96.25 194 GLU A O 1
ATOM 1647 N N . PHE A 1 195 ? -8.208 6.153 14.354 1.00 96.19 195 PHE A N 1
ATOM 1648 C CA . PHE A 1 195 ? -9.391 5.312 14.554 1.00 96.19 195 PHE A CA 1
ATOM 1649 C C . PHE A 1 195 ? -10.696 6.017 14.179 1.00 96.19 195 PHE A C 1
ATOM 1651 O O . PHE A 1 195 ? -11.574 5.366 13.615 1.00 96.19 195 PHE A O 1
ATOM 1658 N N . MET A 1 196 ? -10.827 7.326 14.414 1.00 94.44 196 MET A N 1
ATOM 1659 C CA . MET A 1 196 ? -11.995 8.080 13.936 1.00 94.44 196 MET A CA 1
ATOM 1660 C C . MET A 1 196 ? -12.076 8.067 12.410 1.00 94.44 196 MET A C 1
ATOM 1662 O O . MET A 1 196 ? -13.146 7.857 11.842 1.00 94.44 196 MET A O 1
ATOM 1666 N N . VAL A 1 197 ? -10.941 8.245 11.725 1.00 96.50 197 VAL A N 1
ATOM 1667 C CA . VAL A 1 197 ? -10.887 8.176 10.258 1.00 96.50 197 VAL A CA 1
ATOM 1668 C C . VAL A 1 197 ? -11.266 6.778 9.767 1.00 96.50 197 VAL A C 1
ATOM 1670 O O . VAL A 1 197 ? -12.081 6.654 8.854 1.00 96.50 197 VAL A O 1
ATOM 1673 N N . ILE A 1 198 ? -10.738 5.727 10.400 1.00 97.69 198 ILE A N 1
ATOM 1674 C CA . ILE A 1 198 ? -11.099 4.337 10.092 1.00 97.69 198 ILE A CA 1
ATOM 1675 C C . ILE A 1 198 ? -12.606 4.112 10.280 1.00 97.69 198 ILE A C 1
ATOM 1677 O O . ILE A 1 198 ? -13.249 3.562 9.388 1.00 97.69 198 ILE A O 1
ATOM 1681 N N . PHE A 1 199 ? -13.188 4.565 11.394 1.00 96.88 199 PHE A N 1
ATOM 1682 C CA . PHE A 1 199 ? -14.618 4.388 11.675 1.00 96.88 199 PHE A CA 1
ATOM 1683 C C . PHE A 1 199 ? -15.484 5.127 10.653 1.00 96.88 199 PHE A C 1
ATOM 1685 O O . PHE A 1 199 ? -16.450 4.553 10.165 1.00 96.88 199 PHE A O 1
ATOM 1692 N N . ASN A 1 200 ? -15.084 6.329 10.231 1.00 95.31 200 ASN A N 1
ATOM 1693 C CA . ASN A 1 200 ? -15.762 7.059 9.159 1.00 95.31 200 ASN A CA 1
ATOM 1694 C C . ASN A 1 200 ? -15.748 6.300 7.823 1.00 95.31 200 ASN A C 1
ATOM 1696 O O . ASN A 1 200 ? -16.740 6.322 7.095 1.00 95.31 200 ASN A O 1
ATOM 1700 N N . TYR A 1 201 ? -14.641 5.639 7.470 1.00 97.19 201 TYR A N 1
ATOM 1701 C CA . TYR A 1 201 ? -14.601 4.797 6.270 1.00 97.19 201 TYR A CA 1
ATOM 1702 C C . TYR A 1 201 ? -15.497 3.566 6.412 1.00 97.19 201 TYR A C 1
ATOM 1704 O O . TYR A 1 201 ? -16.256 3.259 5.496 1.00 97.19 201 TYR A O 1
ATOM 1712 N N . LEU A 1 202 ? -15.455 2.891 7.561 1.00 96.69 202 LEU A N 1
ATOM 1713 C CA . LEU A 1 202 ? -16.309 1.736 7.835 1.00 96.69 202 LEU A CA 1
ATOM 1714 C C . LEU A 1 202 ? -17.804 2.108 7.814 1.00 96.69 202 LEU A C 1
ATOM 1716 O O . LEU A 1 202 ? -18.594 1.374 7.227 1.00 96.69 202 LEU A O 1
ATOM 1720 N N . GLU A 1 203 ? -18.188 3.265 8.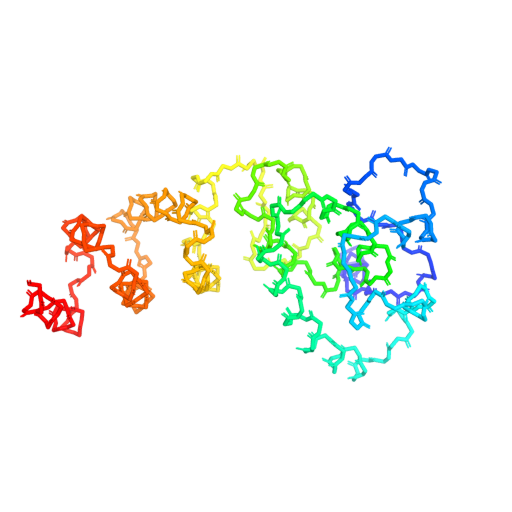370 1.00 95.06 203 GLU A N 1
ATOM 1721 C CA . GLU A 1 203 ? -19.569 3.778 8.369 1.00 95.06 203 GLU A CA 1
ATOM 1722 C C . GLU A 1 203 ? -20.044 3.999 6.929 1.00 95.06 203 GLU A C 1
ATOM 1724 O O . GLU A 1 203 ? -21.105 3.509 6.547 1.00 95.06 203 GLU A O 1
ATOM 1729 N N . LYS A 1 204 ? -19.220 4.647 6.091 1.00 95.38 204 LYS A N 1
ATOM 1730 C CA . LYS A 1 204 ? -19.511 4.856 4.659 1.00 95.38 204 LYS A CA 1
ATOM 1731 C C . LYS A 1 204 ? -19.709 3.556 3.878 1.00 95.38 204 LYS A C 1
ATOM 1733 O O . LYS A 1 204 ? -20.397 3.567 2.861 1.00 95.38 204 LYS A O 1
ATOM 1738 N N . HIS A 1 205 ? -19.101 2.462 4.329 1.00 95.88 205 HIS A N 1
ATOM 1739 C CA . HIS A 1 205 ? -19.222 1.140 3.717 1.00 95.88 205 HIS A CA 1
ATOM 1740 C C . HIS A 1 205 ? -20.239 0.225 4.421 1.00 95.88 205 HIS A C 1
ATOM 1742 O O . HIS A 1 205 ? -20.373 -0.929 4.028 1.00 95.88 205 HIS A O 1
ATOM 1748 N N . GLY A 1 206 ? -20.980 0.725 5.417 1.00 94.12 206 GLY A N 1
ATOM 1749 C CA . GLY A 1 206 ? -22.021 -0.036 6.116 1.00 94.12 206 GLY A CA 1
ATOM 1750 C C . GLY A 1 206 ? -21.497 -1.104 7.082 1.00 94.12 206 GLY A C 1
ATOM 1751 O O . GLY A 1 206 ? -22.252 -1.980 7.493 1.00 94.12 206 GLY A O 1
ATOM 1752 N N . GLU A 1 207 ? -20.225 -1.048 7.481 1.00 96.12 207 GLU A N 1
ATOM 1753 C CA . GLU A 1 207 ? -19.575 -2.051 8.342 1.00 96.12 207 GLU A CA 1
ATOM 1754 C C . GLU A 1 207 ? -19.834 -1.779 9.836 1.00 96.12 207 GLU A C 1
ATOM 1756 O O . GLU A 1 207 ? -18.914 -1.671 10.655 1.00 96.12 207 GLU A O 1
ATOM 1761 N N . ILE A 1 208 ? -21.113 -1.644 10.196 1.00 94.94 208 ILE A N 1
ATOM 1762 C CA . ILE A 1 208 ? -21.568 -1.236 11.534 1.00 94.94 208 ILE A CA 1
ATOM 1763 C C . ILE A 1 208 ? -21.106 -2.231 12.606 1.00 94.94 208 ILE A C 1
ATOM 1765 O O . ILE A 1 208 ? -20.548 -1.826 13.628 1.00 94.94 208 ILE A O 1
ATOM 1769 N N . ASP A 1 209 ? -21.263 -3.533 12.360 1.00 95.50 209 ASP A N 1
ATOM 1770 C CA . ASP A 1 209 ? -20.873 -4.573 13.318 1.00 95.50 209 ASP A CA 1
ATOM 1771 C C . ASP A 1 209 ? -19.382 -4.518 13.647 1.00 95.50 209 ASP A C 1
ATOM 1773 O O . ASP A 1 209 ? -18.985 -4.650 14.808 1.00 95.50 209 ASP A O 1
ATOM 1777 N N . LEU A 1 210 ? -18.543 -4.274 12.638 1.00 96.44 210 LEU A N 1
ATOM 1778 C CA . LEU A 1 210 ? -17.102 -4.175 12.823 1.00 96.44 210 LEU A CA 1
ATOM 1779 C C . LEU A 1 210 ? -16.730 -2.953 13.670 1.00 96.44 210 LEU A C 1
ATOM 1781 O O . LEU A 1 210 ? -15.862 -3.059 14.542 1.00 96.44 210 LEU A O 1
ATOM 1785 N N . ILE A 1 211 ? -17.400 -1.816 13.460 1.00 96.44 211 ILE A N 1
ATOM 1786 C CA . ILE A 1 211 ? -17.227 -0.606 14.275 1.00 96.44 211 ILE A CA 1
ATOM 1787 C C . ILE A 1 211 ? -17.581 -0.899 15.735 1.00 96.44 211 ILE A C 1
ATOM 1789 O O . ILE A 1 211 ? -16.764 -0.660 16.628 1.00 96.44 211 ILE A O 1
ATOM 1793 N N . LEU A 1 212 ? -18.763 -1.472 15.986 1.00 95.25 212 LEU A N 1
ATOM 1794 C CA . LEU A 1 212 ? -19.237 -1.781 17.338 1.00 95.25 212 LEU A CA 1
ATOM 1795 C C . LEU A 1 212 ? -18.313 -2.779 18.050 1.00 95.25 212 LEU A C 1
ATOM 1797 O O . LEU A 1 212 ? -17.947 -2.575 19.211 1.00 95.25 212 LEU A O 1
ATOM 1801 N N . GLN A 1 213 ? -17.882 -3.837 17.357 1.00 95.56 213 GLN A N 1
ATOM 1802 C CA . GLN A 1 213 ? -16.948 -4.831 17.895 1.00 95.56 213 GLN A CA 1
ATOM 1803 C C . GLN A 1 213 ? -15.580 -4.221 18.221 1.00 95.56 213 GLN A C 1
ATOM 1805 O O . GLN A 1 213 ? -14.994 -4.520 19.272 1.00 95.56 213 GLN A O 1
ATOM 1810 N N . THR A 1 214 ? -15.080 -3.347 17.345 1.00 95.75 214 THR A N 1
ATOM 1811 C CA . THR A 1 214 ? -13.801 -2.651 17.521 1.00 95.75 214 THR A CA 1
ATOM 1812 C C . THR A 1 214 ? -13.868 -1.685 18.701 1.00 95.75 214 THR A C 1
ATOM 1814 O O . THR A 1 214 ? -13.013 -1.748 19.588 1.00 95.75 214 THR A O 1
ATOM 1817 N N . TYR A 1 215 ? -14.920 -0.864 18.786 1.00 94.56 215 TYR A N 1
ATOM 1818 C CA . TYR A 1 215 ? -15.133 0.050 19.907 1.00 94.56 215 TYR A CA 1
ATOM 1819 C C . TYR A 1 215 ? -15.269 -0.695 21.230 1.00 94.56 215 TYR A C 1
ATOM 1821 O O . TYR A 1 215 ? -14.530 -0.409 22.166 1.00 94.56 215 TYR A O 1
ATOM 1829 N N . LYS A 1 216 ? -16.139 -1.711 21.309 1.00 93.25 216 LYS A N 1
ATOM 1830 C CA . LYS A 1 216 ? -16.303 -2.527 22.525 1.00 93.25 216 LYS A CA 1
ATOM 1831 C C . LYS A 1 216 ? -14.973 -3.123 22.978 1.00 93.25 216 LYS A C 1
ATOM 1833 O O . LYS A 1 216 ? -14.678 -3.182 24.169 1.00 93.25 216 LYS A O 1
ATOM 1838 N N . SER A 1 217 ? -14.152 -3.547 22.022 1.00 93.31 217 SER A N 1
ATOM 1839 C CA . SER A 1 217 ? -12.814 -4.050 22.294 1.00 93.31 217 SER A CA 1
ATOM 1840 C C . SER A 1 217 ? -11.875 -2.978 22.850 1.00 93.31 217 SER A C 1
ATOM 1842 O O . SER A 1 217 ? -11.050 -3.300 23.705 1.00 93.31 217 SER A O 1
ATOM 1844 N N . MET A 1 218 ? -11.972 -1.741 22.377 1.00 93.31 218 MET A N 1
ATOM 1845 C CA . MET A 1 218 ? -11.024 -0.663 22.661 1.00 93.31 218 MET A CA 1
ATOM 1846 C C . MET A 1 218 ? -11.593 0.472 23.519 1.00 93.31 218 MET A C 1
ATOM 1848 O O . MET A 1 218 ? -10.935 1.496 23.642 1.00 93.31 218 MET A O 1
ATOM 1852 N N . SER A 1 219 ? -12.759 0.316 24.146 1.00 90.06 219 SER A N 1
ATOM 1853 C CA . SER A 1 219 ? -13.484 1.420 24.798 1.00 90.06 219 SER A CA 1
ATOM 1854 C C . SER A 1 219 ? -12.650 2.178 25.833 1.00 90.06 219 SER A C 1
ATOM 1856 O O . SER A 1 219 ? -12.688 3.400 25.881 1.00 90.06 219 SER A O 1
ATOM 1858 N N . LYS A 1 220 ? -11.819 1.470 26.608 1.00 89.44 220 LYS A N 1
ATOM 1859 C CA . LYS A 1 220 ? -10.880 2.088 27.562 1.00 89.44 220 LYS A CA 1
ATOM 1860 C C . LYS A 1 220 ? -9.786 2.919 26.887 1.00 89.44 220 LYS A C 1
ATOM 1862 O O . LYS A 1 220 ? -9.344 3.911 27.450 1.00 89.44 220 LYS A O 1
ATOM 1867 N N . TYR A 1 221 ? -9.320 2.476 25.723 1.00 90.50 221 TYR A N 1
ATOM 1868 C CA . TYR A 1 221 ? -8.272 3.142 24.952 1.00 90.50 221 TYR A CA 1
ATOM 1869 C C . TYR A 1 221 ? -8.824 4.355 24.193 1.00 90.50 221 TYR A C 1
ATOM 1871 O O . TYR A 1 221 ? -8.200 5.407 24.174 1.00 90.50 221 TYR A O 1
ATOM 1879 N N . LEU A 1 222 ? -10.019 4.226 23.613 1.00 89.75 222 LEU A N 1
ATOM 1880 C CA . LEU A 1 222 ? -10.707 5.266 22.839 1.00 89.75 222 LEU A CA 1
ATOM 1881 C C . LEU A 1 222 ? -11.486 6.249 23.734 1.00 89.75 222 LEU A C 1
ATOM 1883 O O . LEU A 1 222 ? -12.475 6.832 23.303 1.00 89.75 222 LEU A O 1
ATOM 1887 N N . ASN A 1 223 ? -11.066 6.418 24.989 1.00 86.81 223 ASN A N 1
ATOM 1888 C CA . ASN A 1 223 ? -11.772 7.215 25.987 1.00 86.81 223 ASN A CA 1
ATOM 1889 C C . ASN A 1 223 ? -11.333 8.689 25.961 1.00 86.81 223 ASN A C 1
ATOM 1891 O O . ASN A 1 223 ? -10.807 9.202 26.949 1.00 86.81 223 ASN A O 1
ATOM 1895 N N . SER A 1 224 ? -11.506 9.355 24.821 1.00 89.75 224 SER A N 1
ATOM 1896 C CA . SER A 1 224 ? -11.423 10.816 24.737 1.00 89.75 224 SER A CA 1
ATOM 1897 C C . SER A 1 224 ? -12.818 11.408 24.573 1.00 89.75 224 SER A C 1
ATOM 1899 O O . SER A 1 224 ? -13.699 10.770 23.994 1.00 89.75 224 SER A O 1
ATOM 1901 N N . ASP A 1 225 ? -13.023 12.634 25.057 1.00 89.31 225 ASP A N 1
ATOM 1902 C CA . ASP A 1 225 ? -14.313 13.327 24.940 1.00 89.31 225 ASP A CA 1
ATOM 1903 C C . ASP A 1 225 ? -14.757 13.432 23.476 1.00 89.31 225 ASP A C 1
ATOM 1905 O O . ASP A 1 225 ? -15.890 13.094 23.141 1.00 89.31 225 ASP A O 1
ATOM 1909 N N . GLU A 1 226 ? -13.822 13.789 22.593 1.00 89.38 226 GLU A N 1
ATOM 1910 C CA . GLU A 1 226 ? -14.048 13.885 21.150 1.00 89.38 226 GLU A CA 1
ATOM 1911 C C . GLU A 1 226 ? -14.497 12.544 20.546 1.00 89.38 226 GLU A C 1
ATOM 1913 O O . GLU A 1 226 ? -15.455 12.487 19.771 1.00 89.38 226 GLU A O 1
ATOM 1918 N N . PHE A 1 227 ? -13.839 11.439 20.919 1.00 90.75 227 PHE A N 1
ATOM 1919 C CA . PHE A 1 227 ? -14.174 10.116 20.393 1.00 90.75 227 PHE A CA 1
ATOM 1920 C C . PHE A 1 227 ? -15.514 9.620 20.929 1.00 90.75 227 PHE A C 1
ATOM 1922 O O . PHE A 1 227 ? -16.321 9.072 20.177 1.00 90.75 227 PHE A O 1
ATOM 1929 N N . ASN A 1 228 ? -15.775 9.840 22.215 1.00 89.56 228 ASN A N 1
ATOM 1930 C CA . ASN A 1 228 ? -17.038 9.485 22.846 1.00 89.56 228 ASN A CA 1
ATOM 1931 C C . ASN A 1 228 ? -18.207 10.271 22.233 1.00 89.56 228 ASN A C 1
ATOM 1933 O O . ASN A 1 228 ? -19.266 9.694 21.977 1.00 89.56 228 ASN A O 1
ATOM 1937 N N . GLU A 1 229 ? -18.021 11.561 21.943 1.00 90.44 229 GLU A N 1
ATOM 1938 C CA . GLU A 1 229 ? -19.028 12.372 21.261 1.00 90.44 229 GLU A CA 1
ATOM 1939 C C . GLU A 1 229 ? -19.284 11.878 19.831 1.00 90.44 229 GLU A C 1
ATOM 1941 O O . GLU A 1 229 ? -20.441 11.684 19.442 1.00 90.44 229 GLU A O 1
ATOM 1946 N N . TYR A 1 230 ? -18.220 11.617 19.066 1.00 90.75 230 TYR A N 1
ATOM 1947 C CA . TYR A 1 230 ? -18.319 11.018 17.735 1.00 90.75 230 TYR A CA 1
ATOM 1948 C C . TYR A 1 230 ? -19.099 9.696 17.770 1.00 90.75 230 TYR A C 1
ATOM 1950 O O . TYR A 1 230 ? -20.075 9.527 17.035 1.00 90.75 230 TYR A O 1
ATOM 1958 N N . PHE A 1 231 ? -18.719 8.781 18.665 1.00 90.19 231 PHE A N 1
ATOM 1959 C CA . PHE A 1 231 ? -19.326 7.458 18.752 1.00 90.19 231 PHE A CA 1
ATOM 1960 C C . PHE A 1 231 ? -20.796 7.523 19.186 1.00 90.19 231 PHE A C 1
ATOM 1962 O O . PHE A 1 231 ? -21.628 6.810 18.633 1.00 90.19 231 PHE A O 1
ATOM 1969 N N . LYS A 1 232 ? -21.153 8.436 20.099 1.00 90.31 232 LYS A N 1
ATOM 1970 C CA . LYS A 1 232 ? -22.550 8.678 20.494 1.00 90.31 232 LYS A CA 1
ATOM 1971 C C . LYS A 1 232 ? -23.407 9.154 19.317 1.00 90.31 232 LYS A C 1
ATOM 1973 O O . LYS A 1 232 ? -24.545 8.715 19.157 1.00 90.31 232 LYS A O 1
ATOM 1978 N N . ARG A 1 233 ? -22.875 10.053 18.480 1.00 89.38 233 ARG A N 1
ATOM 1979 C CA . ARG A 1 233 ? -23.565 10.506 17.259 1.00 89.38 233 ARG A CA 1
ATOM 1980 C C . ARG A 1 233 ? -23.741 9.361 16.266 1.00 89.38 233 ARG A C 1
ATOM 1982 O O . ARG A 1 233 ? -24.805 9.262 15.670 1.00 89.38 233 ARG A O 1
ATOM 1989 N N . PHE A 1 234 ? -22.729 8.511 16.110 1.00 89.69 234 PHE A N 1
ATOM 1990 C CA . PHE A 1 234 ? -22.796 7.313 15.273 1.00 89.69 234 PHE A CA 1
ATOM 1991 C C . PHE A 1 234 ? -23.895 6.352 15.747 1.00 89.69 234 PHE A C 1
ATOM 1993 O O . PHE A 1 234 ? -24.761 5.994 14.957 1.00 89.69 234 PHE A O 1
ATOM 2000 N N . THR A 1 235 ? -23.944 6.013 17.040 1.00 88.00 235 THR A N 1
ATOM 2001 C CA . THR A 1 235 ? -24.950 5.074 17.569 1.00 88.00 235 THR A CA 1
ATOM 2002 C C . THR A 1 235 ? -26.387 5.576 17.471 1.00 88.00 235 THR A C 1
ATOM 2004 O O . THR A 1 235 ? -27.290 4.762 17.367 1.00 88.00 235 THR A O 1
ATOM 2007 N N . ASN A 1 236 ? -26.616 6.893 17.486 1.00 87.00 236 ASN A N 1
ATOM 2008 C CA . ASN A 1 236 ? -27.959 7.468 17.343 1.00 87.00 236 ASN A CA 1
ATOM 2009 C C . ASN A 1 236 ? -28.500 7.431 15.899 1.00 87.00 236 ASN A C 1
ATOM 2011 O O . ASN A 1 236 ? -29.667 7.752 15.691 1.00 87.00 236 ASN A O 1
ATOM 2015 N N . LYS A 1 237 ? -27.651 7.134 14.905 1.00 82.31 237 LYS A N 1
ATOM 2016 C CA . LYS A 1 237 ? -28.041 7.032 13.487 1.00 82.31 237 LYS A CA 1
ATOM 2017 C C . LYS A 1 237 ? -28.386 5.605 13.051 1.00 82.31 237 LYS A C 1
ATOM 2019 O O . LYS A 1 237 ? -28.915 5.447 11.953 1.00 82.31 237 LYS A O 1
ATOM 2024 N N . ILE A 1 238 ? -27.994 4.609 13.846 1.00 79.38 238 ILE A N 1
ATOM 2025 C CA . ILE A 1 238 ? -28.264 3.182 13.620 1.00 79.38 238 ILE A CA 1
ATOM 2026 C C . ILE A 1 238 ? -29.676 2.884 14.112 1.00 79.38 238 ILE A C 1
ATOM 2028 O O . ILE A 1 238 ? -30.413 2.207 13.367 1.00 79.38 238 ILE A O 1
#

Organism: NCBI:txid1081669

Radius of gyration: 20.55 Å; chains: 1; bounding box: 64×34×55 Å

Sequence (238 aa):
MLGEQLRLIKLSRQTHLVHKKSRITFIESDDVTIETLYQFLPFESQYTRPKSIYFDRHRLSLAEESRFNSKFRKYLLSLIKNMNDEGIEYLLEYLVRVYSIDSFNTEELLFLLFPFKKYEDLIVKLTKYHTSCFGKITGYSVHSLSKLFTTNCVTMNYYVKYFEFYPIFKDFLNRSLSFIVKILKSGKSNYIAEFMVIFNYLEKHGEIDLILQTYKSMSKYLNSDEFNEYFKRFTNKI

Secondary structure (DSSP, 8-state):
-HHHHHHHHHHH---S-S-PPPS--SS--TT--HHHHHHT-SS--TTSSGGGGG--GGG--HHHHHHHHHHHHHHHHHGGGGTTSTTHHHHHHHHHHHH-HHHHSHHHHHHHHTT-GGGHHHHHHHHHH---TT---SS--HHHHHHHHTSSHHHHHHHHHGGGGHHHHHHHHHHHHHHHHHHHHT-----HHHHHHHHHHHHHTT-HHHHHHHHHHHTTTS--HHHHHHHHHHHTT-

pLDDT: mean 88.85, std 11.04, range [43.59, 97.94]

Foldseek 3Di:
DVVVVVVVVVLPDLDDDQDDDQLDALDPDPPQDLVNLLVLAPDDDPCSDPVLSPADLVPDDPVRNVVVCVVVLVVLLVCLVVLPPPSVSSVVRSCCRRVVCLRSVLVSVLLSPLLPPVCFVVNQSSQVSDPDLQHHDPGHDLLSLLVSCQPDPVSVVSLLVCLVVCVSSVVSNLVSLVNNLVVVLPDDDQDLVSLLSSVVSCVVVVVVVSNVVSCVSCVVRNPDPVSVVSVVVVVVVD